Protein AF-A0A968HU67-F1 (afdb_monomer_lite)

Radius of gyration: 16.98 Å; chains: 1; bounding box: 36×42×44 Å

Secondary structure (DSSP, 8-state):
-EEEEEE-------------------------PPPTTPPPP---EEE-SSS-PPPSS-TTS---EEE-TT-EEEEEPTTT--EEEEEEEESS--EEE-TT--SS--HHHHGGG--HHHHH-EEE-SSS---EEEES--TTSEEEEEE---EESSS-EEEEEEEEETTEEEEEEEEEEETTTTTSS-----

Sequence (190 aa):
MIIARMGARGGSMRGGNRVCVGVSIAASVMLAAVAPGAMAMRILVDLGASAGTTASPSAFGQYWNNFAPGGNIDLVESASGQDTGFNLDALTSVAQGNGGGLSTPSSALLGDLAIGTATGDYLFNFGGTSTLRLFNLDAGKIYDFRIFATRATDEARETLYTIRGGNKSDSASLVTSGINSGVDGAERKQ

pLDDT: mean 71.24, std 22.31, range [23.05, 96.88]

Structure (mmCIF, N/CA/C/O backbone):
data_AF-A0A968HU67-F1
#
_entry.id   AF-A0A968HU67-F1
#
loop_
_atom_site.group_PDB
_atom_site.id
_atom_site.type_symbol
_atom_site.label_atom_id
_atom_site.label_alt_id
_atom_site.label_comp_id
_atom_site.label_asym_id
_atom_site.label_entity_id
_atom_site.label_seq_id
_atom_site.pdbx_PDB_ins_code
_atom_site.Cartn_x
_atom_site.Cartn_y
_atom_site.Cartn_z
_atom_site.occupancy
_atom_site.B_iso_or_equiv
_atom_site.auth_seq_id
_atom_site.auth_comp_id
_atom_site.auth_asym_id
_atom_site.auth_atom_id
_atom_site.pdbx_PDB_model_num
ATOM 1 N N . MET A 1 1 ? 10.722 -4.004 2.181 1.00 47.88 1 MET A N 1
ATOM 2 C CA . MET A 1 1 ? 9.514 -3.996 3.019 1.00 47.88 1 MET A CA 1
ATOM 3 C C . MET A 1 1 ? 9.804 -3.253 4.314 1.00 47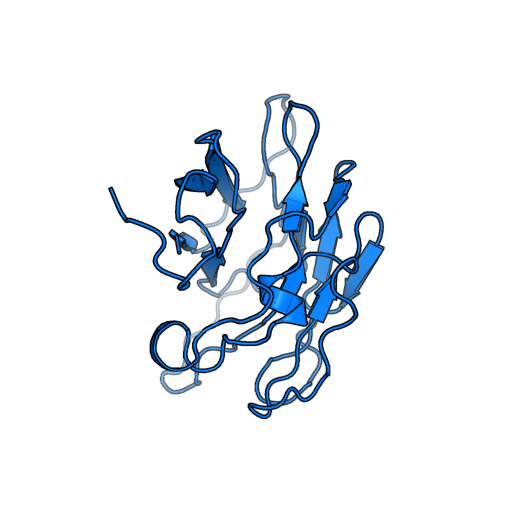.88 1 MET A C 1
ATOM 5 O O . MET A 1 1 ? 10.648 -3.708 5.087 1.00 47.88 1 MET A O 1
ATOM 9 N N . ILE A 1 2 ? 9.135 -2.121 4.544 1.00 43.38 2 ILE A N 1
ATOM 10 C CA . ILE A 1 2 ? 9.190 -1.378 5.818 1.00 43.38 2 ILE A CA 1
ATOM 11 C C . ILE A 1 2 ? 8.140 -1.943 6.773 1.00 43.38 2 ILE A C 1
ATOM 13 O O . ILE A 1 2 ? 7.036 -2.261 6.336 1.00 43.38 2 ILE A O 1
ATOM 17 N N . ILE A 1 3 ? 8.473 -2.030 8.066 1.00 41.16 3 ILE A N 1
ATOM 18 C CA . ILE A 1 3 ? 7.523 -2.339 9.141 1.00 41.16 3 ILE A CA 1
ATOM 19 C C . ILE A 1 3 ? 7.502 -1.166 10.123 1.00 41.16 3 ILE A C 1
ATOM 21 O O . ILE A 1 3 ? 8.550 -0.822 10.663 1.00 41.16 3 ILE A O 1
ATOM 25 N N . ALA A 1 4 ? 6.330 -0.587 10.373 1.00 42.84 4 ALA A N 1
ATOM 26 C CA . ALA A 1 4 ? 6.128 0.488 11.346 1.00 42.84 4 ALA A CA 1
ATOM 27 C C . ALA A 1 4 ? 5.018 0.110 12.335 1.00 42.84 4 ALA A C 1
ATOM 29 O O . ALA A 1 4 ? 4.009 -0.483 11.947 1.00 42.84 4 ALA A O 1
ATOM 30 N N . ARG A 1 5 ? 5.196 0.450 13.617 1.00 49.25 5 ARG A N 1
ATOM 31 C CA . ARG A 1 5 ? 4.255 0.105 14.698 1.00 49.25 5 ARG A CA 1
ATOM 32 C C . ARG A 1 5 ? 3.648 1.352 15.310 1.00 49.25 5 ARG A C 1
ATOM 34 O O . ARG A 1 5 ? 4.361 2.177 15.876 1.00 49.25 5 ARG A O 1
ATOM 41 N N . MET A 1 6 ? 2.322 1.449 15.306 1.00 52.56 6 MET A N 1
ATOM 42 C CA . MET A 1 6 ? 1.611 2.535 15.981 1.00 52.56 6 MET A CA 1
ATOM 43 C C . MET A 1 6 ? 0.631 2.011 17.024 1.00 52.56 6 MET A C 1
ATOM 45 O O . MET A 1 6 ? -0.212 1.170 16.739 1.00 52.56 6 MET A O 1
ATOM 49 N N . GLY A 1 7 ? 0.714 2.562 18.237 1.00 42.59 7 GLY A N 1
ATOM 50 C CA . GLY A 1 7 ? -0.296 2.385 19.283 1.00 42.59 7 GLY A CA 1
ATOM 51 C C . GLY A 1 7 ? -0.860 3.737 19.703 1.00 42.59 7 GLY A C 1
ATOM 52 O O . GLY A 1 7 ? -0.080 4.664 19.943 1.00 42.59 7 GLY A O 1
ATOM 53 N N . ALA A 1 8 ? -2.178 3.880 19.806 1.00 38.25 8 ALA A N 1
ATOM 54 C CA . ALA A 1 8 ? -2.788 5.146 20.199 1.00 38.25 8 ALA A CA 1
ATOM 55 C C . ALA A 1 8 ? -2.515 5.462 21.686 1.00 38.25 8 ALA A C 1
ATOM 57 O O . ALA A 1 8 ? -2.597 4.599 22.557 1.00 38.25 8 ALA A O 1
ATOM 58 N N . ARG A 1 9 ? -2.166 6.716 22.001 1.00 36.75 9 ARG A N 1
ATOM 59 C CA . ARG A 1 9 ? -2.319 7.282 23.353 1.00 36.75 9 ARG A CA 1
ATOM 60 C C . ARG A 1 9 ? -3.008 8.633 23.219 1.00 36.75 9 ARG A C 1
ATOM 62 O O . ARG A 1 9 ? -2.648 9.413 22.340 1.00 36.75 9 ARG A O 1
ATOM 69 N N . GLY A 1 10 ? -4.017 8.841 24.062 1.00 32.28 10 GLY A N 1
ATOM 70 C CA . GLY A 1 10 ? -4.994 9.919 23.960 1.00 32.28 10 GLY A CA 1
ATOM 71 C C . GLY A 1 10 ? -4.389 11.319 23.883 1.00 32.28 10 GLY A C 1
ATOM 72 O O . GLY A 1 10 ? -3.459 11.660 24.611 1.00 32.28 10 GLY A O 1
ATOM 73 N N . GLY A 1 11 ? -4.968 12.126 23.000 1.00 27.58 11 GLY A N 1
ATOM 74 C CA . GLY A 1 11 ? -4.707 13.552 22.873 1.00 27.58 11 GLY A CA 1
ATOM 75 C C . GLY A 1 11 ? -5.519 14.132 21.719 1.00 27.58 11 GLY A C 1
ATOM 76 O O . GLY A 1 11 ? -5.324 13.748 20.572 1.00 27.58 11 GLY A O 1
ATOM 77 N N . SER A 1 12 ? -6.451 15.026 22.045 1.00 40.28 12 SER A N 1
ATOM 78 C CA . SER A 1 12 ? -7.141 15.917 21.100 1.00 40.28 12 SER A CA 1
ATOM 79 C C . SER A 1 12 ? -6.147 16.941 20.544 1.00 40.28 12 SER A C 1
ATOM 81 O O . SER A 1 12 ? -5.239 17.291 21.294 1.00 40.28 12 SER A O 1
ATOM 83 N N . MET A 1 13 ? -6.322 17.444 19.307 1.00 32.09 13 MET A N 1
ATOM 84 C CA . MET A 1 13 ? -6.168 18.880 18.980 1.00 32.09 13 MET A CA 1
ATOM 85 C C . MET A 1 13 ? -6.437 19.257 17.509 1.00 32.09 13 MET A C 1
ATOM 87 O O . MET A 1 13 ? -6.180 18.510 16.568 1.00 32.09 13 MET A O 1
ATOM 91 N N . ARG A 1 14 ? -6.940 20.494 17.377 1.00 32.53 14 ARG A N 1
ATOM 92 C CA . ARG A 1 14 ? -7.097 21.340 16.185 1.00 32.53 14 ARG A CA 1
ATOM 93 C C . ARG A 1 14 ? -5.749 21.893 15.688 1.00 32.53 14 ARG A C 1
ATOM 95 O O . ARG A 1 14 ? -4.916 22.254 16.507 1.00 32.53 14 ARG A O 1
ATOM 102 N N . GLY A 1 15 ? -5.670 22.139 14.374 1.00 28.30 15 GLY A N 1
ATOM 103 C CA . GLY A 1 15 ? -5.042 23.322 13.757 1.00 28.30 15 GLY A CA 1
ATOM 104 C C . GLY A 1 15 ? -3.513 23.358 13.595 1.00 28.30 15 GLY A C 1
ATOM 105 O O . GLY A 1 15 ? -2.781 23.425 14.573 1.00 28.30 15 GLY A O 1
ATOM 106 N N . GLY A 1 16 ? -3.048 23.472 12.342 1.00 24.42 16 GLY A N 1
ATOM 107 C CA . GLY A 1 16 ? -1.707 23.976 12.010 1.00 24.42 16 GLY A CA 1
ATOM 108 C C . GLY A 1 16 ? -1.046 23.298 10.807 1.00 24.42 16 GLY A C 1
ATOM 109 O O . GLY A 1 16 ? -0.703 22.124 10.870 1.00 24.42 16 GLY A O 1
ATOM 110 N N . ASN A 1 17 ? -0.840 24.061 9.728 1.00 30.86 17 ASN A N 1
ATOM 111 C CA . ASN A 1 17 ? -0.101 23.694 8.511 1.00 30.86 17 ASN A CA 1
ATOM 112 C C . ASN A 1 17 ? 1.213 22.949 8.801 1.00 30.86 17 ASN A C 1
ATOM 114 O O . ASN A 1 17 ? 2.043 23.492 9.529 1.00 30.86 17 ASN A O 1
ATOM 118 N N . ARG A 1 18 ? 1.436 21.796 8.146 1.00 27.42 18 ARG A N 1
ATOM 119 C CA . ARG A 1 18 ? 2.743 21.267 7.687 1.00 27.42 18 ARG A CA 1
ATOM 120 C C . ARG A 1 18 ? 2.555 19.940 6.946 1.00 27.42 18 ARG A C 1
ATOM 122 O O . ARG A 1 18 ? 1.617 19.202 7.214 1.00 27.42 18 ARG A O 1
ATOM 129 N N . VAL A 1 19 ? 3.448 19.676 5.997 1.00 28.81 19 VAL A N 1
ATOM 130 C CA . VAL A 1 19 ? 3.426 18.551 5.051 1.00 28.81 19 VAL A CA 1
ATOM 131 C C . VAL A 1 19 ? 3.431 17.205 5.788 1.00 28.81 19 VAL A C 1
ATOM 133 O O . VAL A 1 19 ? 4.321 16.924 6.591 1.00 28.81 19 VAL A O 1
ATOM 136 N N . CYS A 1 20 ? 2.400 16.397 5.536 1.00 27.80 20 CYS A N 1
ATOM 137 C CA . CYS A 1 20 ? 2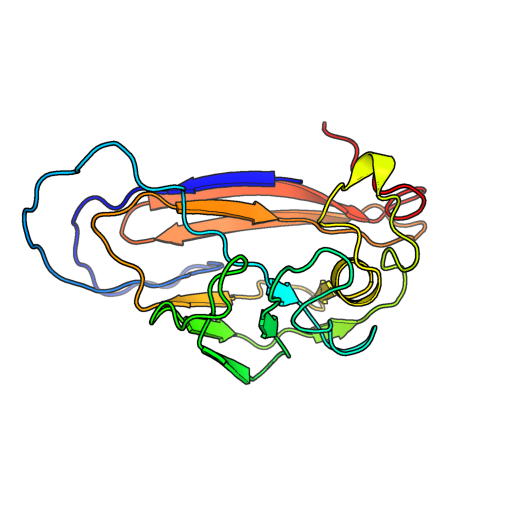.116 15.145 6.228 1.00 27.80 20 CYS A CA 1
ATOM 138 C C . CYS A 1 20 ? 1.502 14.147 5.240 1.00 27.80 20 CYS A C 1
ATOM 140 O O . CYS A 1 20 ? 0.463 14.465 4.670 1.00 27.80 20 CYS A O 1
ATOM 142 N N . VAL A 1 21 ? 2.032 12.920 5.146 1.00 30.92 21 VAL A N 1
ATOM 143 C CA . VAL A 1 21 ? 1.176 11.749 4.883 1.00 30.92 21 VAL A CA 1
ATOM 144 C C . VAL A 1 21 ? 0.394 11.524 6.178 1.00 30.92 21 VAL A C 1
ATOM 146 O O . VAL A 1 21 ? 0.867 10.909 7.131 1.00 30.92 21 VAL A O 1
ATOM 149 N N . GLY A 1 22 ? -0.722 12.239 6.297 1.00 25.11 22 GLY A N 1
ATOM 150 C CA . GLY A 1 22 ? -1.563 12.290 7.484 1.00 25.11 22 GLY A CA 1
ATOM 151 C C . GLY A 1 22 ? -2.728 11.319 7.380 1.00 25.11 22 GLY A C 1
ATOM 152 O O . GLY A 1 22 ? -3.761 11.656 6.814 1.00 25.11 22 GLY A O 1
ATOM 153 N N . VAL A 1 23 ? -2.599 10.150 8.002 1.00 29.88 23 VAL A N 1
ATOM 154 C CA . VAL A 1 23 ? -3.772 9.389 8.426 1.00 29.88 23 VAL A CA 1
ATOM 155 C C . VAL A 1 23 ? -4.321 10.078 9.686 1.00 29.88 23 VAL A C 1
ATOM 157 O O . VAL A 1 23 ? -3.751 9.978 10.770 1.00 29.88 23 VAL A O 1
ATOM 160 N N . SER A 1 24 ? -5.389 10.868 9.556 1.00 24.42 24 SER A N 1
ATOM 161 C CA . SER A 1 24 ? -6.054 11.502 10.704 1.00 24.42 24 SER A CA 1
ATOM 162 C C . SER A 1 24 ? -7.144 10.588 11.259 1.00 24.42 24 SER A C 1
ATOM 164 O O . SER A 1 24 ? -8.126 10.316 10.574 1.00 24.42 24 SER A O 1
ATOM 166 N N . ILE A 1 25 ? -6.984 10.160 12.513 1.00 26.95 25 ILE A N 1
ATOM 167 C CA . ILE A 1 25 ? -7.981 9.399 13.275 1.00 26.95 25 ILE A CA 1
ATOM 168 C C . ILE A 1 25 ? -8.467 10.299 14.415 1.00 26.95 25 ILE A C 1
ATOM 170 O O . ILE A 1 25 ? -7.649 10.827 15.171 1.00 26.95 25 ILE A O 1
ATOM 174 N N . ALA A 1 26 ? -9.779 10.485 14.541 1.00 23.05 26 ALA A N 1
ATOM 175 C CA . ALA A 1 26 ? -10.407 11.171 15.665 1.00 23.05 26 ALA A CA 1
ATOM 176 C C . ALA A 1 26 ? -11.346 10.189 16.371 1.00 23.05 26 ALA A C 1
ATOM 178 O O . ALA A 1 26 ? -12.288 9.737 15.732 1.00 23.05 26 ALA A O 1
ATOM 179 N N . ALA A 1 27 ? -11.115 9.872 17.652 1.00 26.50 27 ALA A N 1
ATOM 180 C CA . ALA A 1 27 ? -12.145 9.305 18.534 1.00 26.50 27 ALA A CA 1
ATOM 181 C C . ALA A 1 27 ? -11.731 9.256 20.018 1.00 26.50 27 ALA A C 1
ATOM 183 O O . ALA A 1 27 ? -10.550 9.181 20.361 1.00 26.50 27 ALA A O 1
ATOM 184 N N . SER A 1 28 ? -12.765 9.304 20.863 1.00 26.19 28 SER A N 1
ATOM 185 C CA . SER A 1 28 ? -12.806 9.376 22.330 1.00 26.19 28 SER A CA 1
ATOM 186 C C . SER A 1 28 ? -12.547 8.042 23.059 1.00 26.19 28 SER A C 1
ATOM 188 O O . SER A 1 28 ? -12.565 6.971 22.466 1.00 26.19 28 SER A O 1
ATOM 190 N N . VAL A 1 29 ? -12.317 8.139 24.377 1.00 24.72 29 VAL A N 1
ATOM 191 C CA . VAL A 1 29 ? -11.914 7.073 25.319 1.00 24.72 29 VAL A CA 1
ATOM 192 C C . VAL A 1 29 ? -13.029 6.063 25.634 1.00 24.72 29 VAL A C 1
ATOM 194 O O . VAL A 1 29 ? -14.127 6.466 26.005 1.00 24.72 29 VAL A O 1
ATOM 197 N N . MET A 1 30 ? -12.684 4.770 25.641 1.00 24.34 30 MET A N 1
ATOM 198 C CA . MET A 1 30 ? -13.330 3.700 26.423 1.00 24.34 30 MET A CA 1
ATOM 199 C C . MET A 1 30 ? -12.247 2.726 26.928 1.00 24.34 30 MET A C 1
ATOM 201 O O . MET A 1 30 ? -11.308 2.397 26.206 1.00 24.34 30 MET A O 1
ATOM 205 N N . LEU A 1 31 ? -12.361 2.304 28.190 1.00 32.66 31 LEU A N 1
ATOM 206 C CA . LEU A 1 31 ? -11.473 1.359 28.875 1.00 32.66 31 LEU A CA 1
ATOM 207 C C . LEU A 1 31 ? -12.007 -0.069 28.674 1.00 32.66 31 LEU A C 1
ATOM 209 O O . LEU A 1 31 ? -13.125 -0.349 29.098 1.00 32.66 31 LEU A O 1
ATOM 213 N N . ALA A 1 32 ? -11.222 -0.979 28.090 1.00 33.09 32 ALA A N 1
ATOM 214 C CA . ALA A 1 32 ? -11.539 -2.410 28.097 1.00 33.09 32 ALA A CA 1
ATOM 215 C C . ALA A 1 32 ? -10.274 -3.283 28.076 1.00 33.09 32 ALA A C 1
ATOM 217 O O . ALA A 1 32 ? -9.291 -2.982 27.399 1.00 33.09 32 ALA A O 1
ATOM 218 N N . ALA A 1 33 ? -10.320 -4.361 28.861 1.00 33.97 33 ALA A N 1
ATOM 219 C CA . ALA A 1 33 ? -9.267 -5.352 29.034 1.00 33.97 33 ALA A CA 1
ATOM 220 C C . ALA A 1 33 ? -8.963 -6.121 27.732 1.00 33.97 33 ALA A C 1
ATOM 222 O O . ALA A 1 33 ? -9.870 -6.501 26.995 1.00 33.97 33 ALA A O 1
ATOM 223 N N . VAL A 1 34 ? -7.680 -6.384 27.465 1.00 37.62 34 VAL A N 1
ATOM 224 C CA . VAL A 1 34 ? -7.228 -7.219 26.341 1.00 37.62 34 VAL A CA 1
ATOM 225 C C . VAL A 1 34 ? -7.308 -8.693 26.740 1.00 37.62 34 VAL A C 1
ATOM 227 O O . VAL A 1 34 ? -6.611 -9.125 27.656 1.00 37.62 34 VAL A O 1
ATOM 230 N N . ALA A 1 35 ? -8.125 -9.471 26.030 1.00 36.72 35 ALA A N 1
ATOM 231 C CA . ALA A 1 35 ? -8.047 -10.929 26.052 1.00 36.72 35 ALA A CA 1
ATOM 232 C C . ALA A 1 35 ? -6.842 -11.403 25.202 1.00 36.72 35 ALA A C 1
ATOM 234 O O . ALA A 1 35 ? -6.701 -10.950 24.061 1.00 36.72 35 ALA A O 1
ATOM 235 N N . PRO A 1 36 ? -5.978 -12.306 25.702 1.00 36.91 36 PRO A N 1
ATOM 236 C CA . PRO A 1 36 ? -4.943 -12.945 24.897 1.00 36.91 36 PRO A CA 1
ATOM 237 C C . PRO A 1 36 ? -5.541 -14.090 24.066 1.00 36.91 36 PRO A C 1
ATOM 239 O O . PRO A 1 36 ? -6.247 -14.934 24.611 1.00 36.91 36 PRO A O 1
ATOM 242 N N . GLY A 1 37 ? -5.237 -14.142 22.762 1.00 41.56 37 GLY A N 1
ATOM 243 C CA . GLY A 1 37 ? -5.545 -15.306 21.911 1.00 41.56 37 GLY A CA 1
ATOM 244 C C . GLY A 1 37 ? -6.198 -15.030 20.553 1.00 41.56 37 GLY A C 1
ATOM 245 O O . GLY A 1 37 ? -6.366 -15.966 19.780 1.00 41.56 37 GLY A O 1
ATOM 246 N N . ALA A 1 38 ? -6.544 -13.784 20.216 1.00 49.53 38 ALA A N 1
ATOM 247 C CA . ALA A 1 38 ? -7.005 -13.464 18.864 1.00 49.53 38 ALA A CA 1
ATOM 248 C C . ALA A 1 38 ? -5.815 -13.440 17.888 1.00 49.53 38 ALA A C 1
ATOM 250 O O . ALA A 1 38 ? -4.840 -12.721 18.120 1.00 49.53 38 ALA A O 1
ATOM 251 N N . MET A 1 39 ? -5.897 -14.209 16.798 1.00 53.53 39 MET A N 1
ATOM 252 C CA . MET A 1 39 ? -5.022 -14.021 15.636 1.00 53.53 39 MET A CA 1
ATOM 253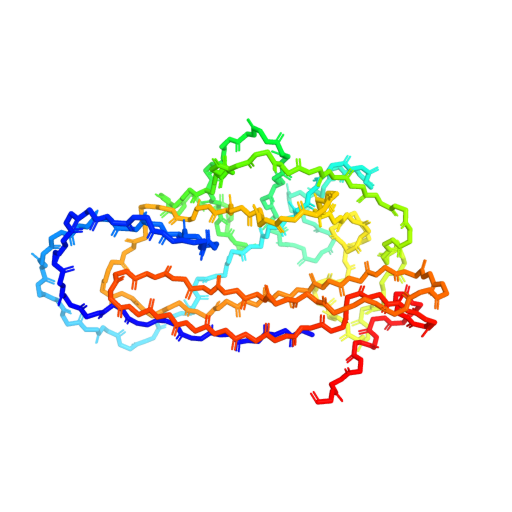 C C . MET A 1 39 ? -5.107 -12.554 15.199 1.00 53.53 39 MET A C 1
ATOM 255 O O . MET A 1 39 ? -6.193 -11.976 15.171 1.00 53.53 39 MET A O 1
ATOM 259 N N . ALA A 1 40 ? -3.966 -11.930 14.905 1.00 71.31 40 ALA A N 1
ATOM 260 C CA . ALA A 1 40 ? -3.963 -10.547 14.450 1.00 71.31 40 ALA A CA 1
ATOM 261 C C . ALA A 1 40 ? -4.703 -10.451 13.107 1.00 71.31 40 ALA A C 1
ATOM 263 O O . ALA A 1 40 ? -4.304 -11.099 12.139 1.00 71.31 40 ALA A O 1
ATOM 264 N N . MET A 1 41 ? -5.764 -9.642 13.060 1.00 82.94 41 MET A N 1
ATOM 265 C CA . MET A 1 41 ? -6.494 -9.339 11.831 1.00 82.94 41 MET A CA 1
ATOM 266 C C . MET A 1 41 ? -5.523 -8.771 10.790 1.00 82.94 41 MET A C 1
ATOM 268 O O . MET A 1 41 ? -4.828 -7.784 11.049 1.00 82.94 41 MET A O 1
ATOM 272 N N . ARG A 1 42 ? -5.463 -9.403 9.614 1.00 88.81 42 ARG A N 1
ATOM 273 C CA . ARG A 1 42 ? -4.629 -8.964 8.488 1.00 88.81 42 ARG A CA 1
ATOM 274 C C . ARG A 1 42 ? -5.517 -8.330 7.434 1.00 88.81 42 ARG A C 1
ATOM 276 O O . ARG A 1 42 ? -6.510 -8.921 7.028 1.00 88.81 42 ARG A O 1
ATOM 283 N N . ILE A 1 43 ? -5.114 -7.165 6.949 1.00 93.25 43 ILE A N 1
ATOM 284 C CA . ILE A 1 43 ? -5.745 -6.489 5.817 1.00 93.25 43 ILE A CA 1
ATOM 285 C C . ILE A 1 43 ? -4.690 -6.373 4.724 1.00 93.25 43 ILE A C 1
ATOM 287 O O . ILE A 1 43 ? -3.553 -5.980 4.994 1.00 93.25 43 ILE A O 1
ATOM 291 N N . LEU A 1 44 ? -5.059 -6.754 3.505 1.00 95.00 44 LEU A N 1
ATOM 292 C CA . LEU A 1 44 ? -4.217 -6.638 2.319 1.00 95.00 44 LEU A CA 1
ATOM 293 C C . LEU A 1 44 ? -4.836 -5.634 1.370 1.00 95.00 44 LEU A C 1
ATOM 295 O O . LEU A 1 44 ? -6.038 -5.694 1.117 1.00 95.00 44 LEU A O 1
ATOM 299 N N . VAL A 1 45 ? -4.015 -4.724 0.860 1.00 94.69 45 VAL A N 1
ATOM 300 C CA . VAL A 1 45 ? -4.454 -3.680 -0.058 1.00 94.69 45 VAL A CA 1
ATOM 301 C C . VAL A 1 45 ? -3.569 -3.724 -1.291 1.00 94.69 45 VAL A C 1
ATOM 303 O O . VAL A 1 45 ? -2.347 -3.637 -1.177 1.00 94.69 45 VAL A O 1
ATOM 306 N N . ASP A 1 46 ? -4.206 -3.869 -2.444 1.00 93.06 46 ASP A N 1
ATOM 307 C CA . ASP A 1 46 ? -3.608 -3.631 -3.750 1.00 93.06 46 ASP A CA 1
ATOM 308 C C . ASP A 1 46 ? -3.723 -2.131 -4.059 1.00 93.06 46 ASP A C 1
ATOM 310 O O . ASP A 1 46 ? -4.815 -1.565 -3.987 1.00 93.06 46 ASP A O 1
ATOM 314 N N . LEU A 1 47 ? -2.591 -1.472 -4.305 1.00 88.56 47 LEU A N 1
ATOM 315 C CA . LEU A 1 47 ? -2.484 -0.018 -4.423 1.00 88.56 47 LEU A CA 1
ATOM 316 C C . LEU A 1 47 ? -2.308 0.396 -5.888 1.00 88.56 47 LEU A C 1
ATOM 318 O O . LEU A 1 47 ? -1.245 0.860 -6.306 1.00 88.56 47 LEU A O 1
ATOM 322 N N . GLY A 1 48 ? -3.391 0.275 -6.644 1.00 83.88 48 GLY A N 1
ATOM 323 C CA . GLY A 1 48 ? -3.472 0.610 -8.055 1.00 83.88 48 GLY A CA 1
ATOM 324 C C . GLY A 1 48 ? -4.532 -0.233 -8.758 1.00 83.88 48 GLY A C 1
ATOM 325 O O . GLY A 1 48 ? -5.268 -0.997 -8.143 1.00 83.88 48 GLY A O 1
ATOM 326 N N . ALA A 1 49 ? -4.648 -0.030 -10.065 1.00 86.25 49 ALA A N 1
ATOM 327 C CA . ALA A 1 49 ? -5.501 -0.852 -10.923 1.00 86.25 49 ALA A CA 1
ATOM 328 C C . ALA A 1 49 ? -4.899 -1.042 -12.326 1.00 86.25 49 ALA A C 1
ATOM 330 O O . ALA A 1 49 ? -5.594 -1.437 -13.261 1.00 86.25 49 ALA A O 1
ATOM 331 N N . SER A 1 50 ? -3.628 -0.683 -12.512 1.00 86.12 50 SER A N 1
ATOM 332 C CA . SER A 1 50 ? -2.977 -0.645 -13.825 1.00 86.12 50 SER A CA 1
ATOM 333 C C . SER A 1 50 ? -2.470 -2.028 -14.233 1.00 86.12 50 SER A C 1
ATOM 335 O O . SER A 1 50 ? -2.470 -2.348 -15.419 1.00 86.12 50 SER A O 1
ATOM 337 N N . ALA A 1 51 ? -2.049 -2.857 -13.274 1.00 85.19 51 ALA A N 1
ATOM 338 C CA . ALA A 1 51 ? -1.729 -4.270 -13.480 1.00 85.19 51 ALA A CA 1
ATOM 339 C C . ALA A 1 51 ? -2.986 -5.163 -13.488 1.00 85.19 51 ALA A C 1
ATOM 341 O O . ALA A 1 51 ? -2.906 -6.331 -13.871 1.00 85.19 51 ALA A O 1
ATOM 342 N N . GLY A 1 52 ? -4.146 -4.591 -13.152 1.00 90.00 52 GLY A N 1
ATOM 343 C CA . GLY A 1 52 ? -5.450 -5.245 -13.120 1.00 90.00 52 GLY A CA 1
ATOM 344 C C . GLY A 1 52 ? -5.919 -5.503 -11.692 1.00 90.00 52 GLY A C 1
ATOM 345 O O . GLY A 1 52 ? -5.142 -5.462 -10.751 1.00 90.00 52 GLY A O 1
ATOM 346 N N . THR A 1 53 ? -7.212 -5.770 -11.518 1.00 93.62 53 THR A N 1
ATOM 347 C CA . THR A 1 53 ? -7.789 -6.032 -10.193 1.00 93.62 53 THR A CA 1
ATOM 348 C C . THR A 1 53 ? -7.261 -7.343 -9.613 1.00 93.62 53 THR A C 1
ATOM 350 O O . THR A 1 53 ? -7.399 -8.401 -10.233 1.00 93.62 53 THR A O 1
ATOM 353 N N . THR A 1 54 ? -6.729 -7.301 -8.393 1.00 94.56 54 THR A N 1
ATOM 354 C CA . THR A 1 54 ? -6.377 -8.508 -7.649 1.00 94.56 54 THR A CA 1
ATOM 355 C C . THR A 1 54 ? -7.623 -9.291 -7.243 1.00 94.56 54 THR A C 1
ATOM 357 O O . THR A 1 54 ? -8.550 -8.765 -6.623 1.00 94.56 54 THR A O 1
ATOM 360 N N . ALA A 1 55 ? -7.640 -10.579 -7.592 1.00 96.62 55 ALA A N 1
ATOM 361 C CA . ALA A 1 55 ? -8.740 -11.481 -7.277 1.00 96.62 55 ALA A CA 1
ATOM 362 C C . ALA A 1 55 ? -8.912 -11.690 -5.762 1.00 96.62 55 ALA A C 1
ATOM 364 O O . ALA A 1 55 ? -7.934 -11.837 -5.025 1.00 96.62 55 ALA A O 1
ATOM 365 N N . SER A 1 56 ? -10.174 -11.777 -5.334 1.00 95.00 56 SER A N 1
ATOM 366 C CA . SER A 1 56 ? -10.584 -12.018 -3.949 1.00 95.00 56 SER A CA 1
ATOM 367 C C . SER A 1 56 ? -11.654 -13.120 -3.911 1.00 95.00 56 SER A C 1
ATOM 369 O O . SER A 1 56 ? -12.777 -12.865 -4.350 1.00 95.00 56 SER A O 1
ATOM 371 N N . PRO A 1 57 ? -11.340 -14.334 -3.415 1.00 96.88 57 PRO A N 1
ATOM 372 C CA . PRO A 1 57 ? -10.032 -14.761 -2.913 1.00 96.88 57 PRO A CA 1
ATOM 373 C C . PRO A 1 57 ? -8.974 -14.898 -4.025 1.00 96.88 57 PRO A C 1
ATOM 375 O O . PRO A 1 57 ? -9.282 -15.228 -5.170 1.00 96.88 57 PRO A O 1
ATOM 378 N N . SER A 1 58 ? -7.712 -14.659 -3.670 1.00 94.75 58 SER A N 1
ATOM 379 C CA . SER A 1 58 ? -6.554 -14.816 -4.555 1.00 94.75 58 SER A CA 1
ATOM 380 C C . SER A 1 58 ? -6.143 -16.285 -4.710 1.00 94.75 58 SER A C 1
ATOM 382 O O . SER A 1 58 ? -6.684 -17.174 -4.052 1.00 94.75 58 SER A O 1
ATOM 384 N N . ALA A 1 59 ? -5.107 -16.554 -5.515 1.00 93.62 59 ALA A N 1
ATOM 385 C CA . ALA A 1 59 ? -4.522 -17.894 -5.659 1.00 93.62 59 ALA A CA 1
ATOM 386 C C . ALA A 1 59 ? -4.009 -18.507 -4.335 1.00 93.62 59 ALA A C 1
ATOM 388 O O . ALA A 1 59 ? -3.847 -19.721 -4.246 1.00 93.62 59 ALA A O 1
ATOM 389 N N . PHE A 1 60 ? -3.788 -17.686 -3.302 1.00 90.88 60 PHE A N 1
ATOM 390 C CA . PHE A 1 60 ? -3.405 -18.122 -1.953 1.00 90.88 60 PHE A CA 1
ATOM 391 C C . PHE A 1 60 ? -4.581 -18.120 -0.959 1.00 90.88 60 PHE A C 1
ATOM 393 O O . PHE A 1 60 ? -4.361 -18.216 0.245 1.00 90.88 60 PHE A O 1
ATOM 400 N N . GLY A 1 61 ? -5.823 -17.968 -1.429 1.00 94.56 61 GLY A N 1
ATOM 401 C CA . GLY A 1 61 ? -7.025 -17.972 -0.587 1.00 94.56 61 GLY A CA 1
ATOM 402 C C . GLY A 1 61 ? -7.251 -16.692 0.225 1.00 94.56 61 GLY A C 1
ATOM 403 O O . GLY A 1 61 ? -8.101 -16.683 1.108 1.00 94.56 61 GLY A O 1
ATOM 404 N N . GLN A 1 62 ? -6.505 -15.620 -0.054 1.00 94.25 62 GLN A N 1
ATOM 405 C CA . GLN A 1 62 ? -6.598 -14.354 0.679 1.00 94.25 62 GLN A CA 1
ATOM 406 C C . GLN A 1 62 ? -7.518 -13.362 -0.033 1.00 94.25 62 GLN A C 1
ATOM 408 O O . GLN A 1 62 ? -7.477 -13.246 -1.256 1.00 94.25 62 GLN A O 1
ATOM 413 N N . TYR A 1 63 ? -8.278 -12.586 0.730 1.00 96.12 63 TYR A N 1
ATOM 414 C CA . TYR A 1 63 ? -9.066 -11.466 0.224 1.00 96.12 63 TYR A CA 1
ATOM 415 C C . TYR A 1 63 ? -8.210 -10.192 0.178 1.00 96.12 63 TYR A C 1
ATOM 417 O O . TYR A 1 63 ? -7.619 -9.787 1.181 1.00 96.12 63 TYR A O 1
ATOM 425 N N . TRP A 1 64 ? -8.128 -9.578 -1.001 1.00 96.44 64 TRP A N 1
ATOM 426 C CA . TRP A 1 64 ? -7.434 -8.318 -1.260 1.00 96.44 64 TRP A CA 1
ATOM 427 C C . TRP A 1 64 ? -8.431 -7.172 -1.439 1.00 96.44 64 TRP A C 1
ATOM 429 O O . TRP A 1 64 ? -9.479 -7.321 -2.074 1.00 96.44 64 TRP A O 1
ATOM 439 N N . ASN A 1 65 ? -8.076 -6.012 -0.897 1.00 96.00 65 ASN A N 1
ATOM 440 C CA . ASN A 1 65 ? -8.813 -4.767 -1.061 1.00 96.00 65 ASN A CA 1
ATOM 441 C C . ASN A 1 65 ? -8.187 -3.983 -2.217 1.00 96.00 65 ASN A C 1
ATOM 443 O O . ASN A 1 65 ? -7.043 -3.549 -2.111 1.00 96.00 65 ASN A O 1
ATOM 447 N N . ASN A 1 66 ? -8.911 -3.822 -3.322 1.00 93.56 66 ASN A N 1
ATOM 448 C CA . ASN A 1 66 ? -8.394 -3.163 -4.521 1.00 93.56 66 ASN A CA 1
ATOM 449 C C . ASN A 1 66 ? -8.629 -1.652 -4.442 1.00 93.56 66 ASN A C 1
ATOM 451 O O . ASN A 1 66 ? -9.759 -1.187 -4.598 1.00 93.56 66 ASN A O 1
ATOM 455 N N . PHE A 1 67 ? -7.572 -0.889 -4.179 1.00 91.44 67 PHE A N 1
ATOM 456 C CA . PHE A 1 67 ? -7.632 0.561 -4.057 1.00 91.44 67 PHE A CA 1
ATOM 457 C C . PHE A 1 67 ? -7.252 1.244 -5.372 1.00 91.44 67 PHE A C 1
ATOM 459 O O . PHE A 1 67 ? -6.116 1.146 -5.829 1.00 91.44 67 PHE A O 1
ATOM 466 N N . ALA A 1 68 ? -8.177 2.030 -5.925 1.00 83.88 68 ALA A N 1
ATOM 467 C CA . ALA A 1 68 ? -7.898 2.929 -7.038 1.00 83.88 68 ALA A CA 1
ATOM 468 C C . ALA A 1 68 ? -7.798 4.392 -6.547 1.00 83.88 68 ALA A C 1
ATOM 470 O O . ALA A 1 68 ? -8.669 4.844 -5.795 1.00 83.88 68 ALA A O 1
ATOM 471 N N . PRO A 1 69 ? -6.774 5.160 -6.969 1.00 73.19 69 PRO A N 1
ATOM 472 C CA . PRO A 1 69 ? -6.682 6.596 -6.745 1.00 73.19 69 PRO A CA 1
ATOM 473 C C . PRO A 1 69 ? -7.988 7.359 -6.976 1.00 73.19 69 PRO A C 1
ATOM 475 O O . PRO A 1 69 ? -8.630 7.225 -8.015 1.00 73.19 69 PRO A O 1
ATOM 478 N N . GLY A 1 70 ? -8.343 8.215 -6.015 1.00 71.81 70 GLY A N 1
ATOM 479 C CA . GLY A 1 70 ? -9.569 9.016 -6.055 1.00 71.81 70 GLY A CA 1
ATOM 480 C C . GLY A 1 70 ? -10.819 8.296 -5.537 1.00 71.81 70 GLY A C 1
ATOM 481 O O . GLY A 1 70 ? -11.888 8.902 -5.527 1.00 71.81 70 GLY A O 1
ATOM 482 N N . GLY A 1 71 ? -10.695 7.039 -5.098 1.00 74.00 71 GLY A N 1
ATOM 483 C CA . GLY A 1 71 ? -11.756 6.288 -4.432 1.00 74.00 71 GLY A CA 1
ATOM 484 C C . GLY A 1 71 ? -11.591 6.203 -2.912 1.00 74.00 71 GLY A C 1
ATOM 485 O O . GLY A 1 71 ? -10.497 6.355 -2.370 1.00 74.00 71 GLY A O 1
ATOM 486 N N . ASN A 1 72 ? -12.697 5.893 -2.240 1.00 86.62 72 ASN A N 1
ATOM 487 C CA . ASN A 1 72 ? -12.728 5.367 -0.880 1.00 86.62 72 ASN A CA 1
ATOM 488 C C . ASN A 1 72 ? -13.158 3.897 -0.946 1.00 86.62 72 ASN A C 1
ATOM 490 O O . ASN A 1 72 ? -14.014 3.550 -1.760 1.00 86.62 72 ASN A O 1
ATOM 494 N N . ILE A 1 73 ? -12.567 3.052 -0.102 1.00 92.88 73 ILE A N 1
ATOM 495 C CA . ILE A 1 73 ? -12.947 1.643 0.012 1.00 92.88 73 ILE A CA 1
ATOM 496 C C . ILE A 1 73 ? -13.198 1.260 1.471 1.00 92.88 73 ILE A C 1
ATOM 498 O O . ILE A 1 73 ? -12.490 1.717 2.378 1.00 92.88 73 ILE A O 1
ATOM 502 N N . ASP A 1 74 ? -14.200 0.410 1.673 1.00 95.19 74 ASP A N 1
ATOM 503 C CA . ASP A 1 74 ? -14.382 -0.379 2.891 1.00 95.19 74 ASP A CA 1
ATOM 504 C C . ASP A 1 74 ? -13.388 -1.546 2.869 1.00 95.19 74 ASP A C 1
ATOM 506 O O . ASP A 1 74 ? -13.171 -2.171 1.826 1.00 95.19 74 ASP A O 1
ATOM 510 N N . LEU A 1 75 ? -12.739 -1.807 4.001 1.00 93.81 75 LEU A N 1
ATOM 511 C CA . LEU A 1 75 ? -11.693 -2.816 4.102 1.00 93.81 75 LEU A CA 1
ATOM 512 C C . LEU A 1 75 ? -12.250 -4.119 4.666 1.00 93.81 75 LEU A C 1
ATOM 514 O O . LEU A 1 75 ? -12.839 -4.141 5.747 1.00 93.81 75 LEU A O 1
ATOM 518 N N . VAL A 1 76 ? -11.964 -5.222 3.980 1.00 95.62 76 VAL A N 1
ATOM 519 C CA . VAL A 1 76 ? -12.249 -6.577 4.454 1.00 95.62 76 VAL A CA 1
ATOM 520 C C . VAL A 1 76 ? -11.001 -7.269 4.996 1.00 95.62 76 VAL A C 1
ATOM 522 O O . VAL A 1 76 ? -9.867 -7.002 4.574 1.00 95.62 76 VAL A O 1
ATOM 525 N N . GLU A 1 77 ? -11.215 -8.189 5.932 1.00 95.56 77 GLU A N 1
ATOM 526 C CA . GLU A 1 77 ? -10.173 -9.040 6.490 1.00 95.56 77 GLU A CA 1
ATOM 527 C C . GLU A 1 77 ? -9.682 -10.055 5.448 1.00 95.56 77 GLU A C 1
ATOM 529 O O . GLU A 1 77 ? -10.454 -10.766 4.806 1.00 95.56 77 GLU A O 1
ATOM 534 N N . SER A 1 78 ? -8.362 -10.192 5.348 1.00 91.69 78 SER A N 1
ATOM 535 C CA . SER A 1 78 ? -7.694 -11.046 4.369 1.00 91.69 78 SER A CA 1
ATOM 536 C C . SER A 1 78 ? -8.024 -12.533 4.504 1.00 91.69 78 SER A C 1
ATOM 538 O O . SER A 1 78 ? -8.001 -13.233 3.495 1.00 91.69 78 SER A O 1
ATOM 540 N N . ALA A 1 79 ? -8.308 -13.031 5.708 1.00 91.00 79 ALA A N 1
ATOM 541 C CA . ALA A 1 79 ? -8.567 -14.452 5.941 1.00 91.00 79 ALA A CA 1
ATOM 542 C C . ALA A 1 79 ? -10.026 -14.853 5.673 1.00 91.00 79 ALA A C 1
ATOM 544 O O . ALA A 1 79 ? -10.291 -15.982 5.269 1.00 91.00 79 ALA A O 1
ATOM 545 N N . SER A 1 80 ? -10.969 -13.944 5.921 1.00 93.69 80 SER A N 1
ATOM 546 C CA . SER A 1 80 ? -12.397 -14.264 5.996 1.00 93.69 80 SER A CA 1
ATOM 547 C C . SER A 1 80 ? -13.256 -13.506 4.982 1.00 93.69 80 SER A C 1
ATOM 549 O O . SER A 1 80 ? -14.405 -13.886 4.757 1.00 93.69 80 SER A O 1
ATOM 551 N N . GLY A 1 81 ? -12.728 -12.427 4.395 1.00 93.56 81 GLY A N 1
ATOM 552 C CA . GLY A 1 81 ? -13.483 -11.509 3.545 1.00 93.56 81 GLY A CA 1
ATOM 553 C C . GLY A 1 81 ? -14.557 -10.725 4.302 1.00 93.56 81 GLY A C 1
ATOM 554 O O . GLY A 1 81 ? -15.372 -10.060 3.670 1.00 93.56 81 GLY A O 1
ATOM 555 N N . GLN A 1 82 ? -14.588 -10.812 5.636 1.00 95.69 82 GLN A N 1
ATOM 556 C CA . GLN A 1 82 ? -15.550 -10.079 6.451 1.00 95.69 82 GLN A CA 1
ATOM 557 C C . GLN A 1 82 ? -15.174 -8.604 6.522 1.00 95.69 82 GLN A C 1
ATOM 559 O O . GLN A 1 82 ? -13.992 -8.260 6.590 1.00 95.69 82 GLN A O 1
ATOM 564 N N . ASP A 1 83 ? -16.194 -7.749 6.534 1.00 95.12 83 ASP A N 1
ATOM 565 C CA . ASP A 1 83 ? -16.022 -6.320 6.753 1.00 95.12 83 ASP A CA 1
ATOM 566 C C . ASP A 1 83 ? -15.357 -6.060 8.112 1.00 95.12 83 ASP A C 1
ATOM 568 O O . ASP A 1 83 ? -15.722 -6.643 9.136 1.00 95.12 83 ASP A O 1
ATOM 572 N N . THR A 1 84 ? -14.355 -5.187 8.103 1.00 87.88 84 THR A N 1
ATOM 573 C CA . THR A 1 84 ? -13.629 -4.775 9.309 1.00 87.88 84 THR A CA 1
ATOM 574 C C . THR A 1 84 ? -14.216 -3.510 9.931 1.00 87.88 84 THR A C 1
ATOM 576 O O . THR A 1 84 ? -13.864 -3.168 11.061 1.00 87.88 84 THR A O 1
ATOM 579 N N . GLY A 1 85 ? -15.075 -2.793 9.196 1.00 88.88 85 GLY A N 1
ATOM 580 C CA . GLY A 1 85 ? -15.522 -1.443 9.530 1.00 88.88 85 GLY A CA 1
ATOM 581 C C . GLY A 1 85 ? -14.432 -0.379 9.362 1.00 88.88 85 GLY A C 1
ATOM 582 O O . GLY A 1 85 ? -14.654 0.779 9.716 1.00 88.88 85 GLY A O 1
ATOM 583 N N . PHE A 1 86 ? -13.246 -0.750 8.865 1.00 88.75 86 PHE A N 1
ATOM 584 C CA . PHE A 1 86 ? -12.169 0.183 8.553 1.00 88.75 86 PHE A CA 1
ATOM 585 C C . PHE A 1 86 ? -12.266 0.645 7.110 1.00 88.75 86 PHE A C 1
ATOM 587 O O . PHE A 1 86 ? -12.765 -0.056 6.235 1.00 88.75 86 PHE A O 1
ATOM 594 N N . ASN A 1 87 ? -11.692 1.810 6.845 1.00 91.25 87 ASN A N 1
ATOM 595 C CA . ASN A 1 87 ? -11.748 2.418 5.530 1.00 91.25 87 ASN A CA 1
ATOM 596 C C . ASN A 1 87 ? -10.393 2.941 5.089 1.00 91.25 87 ASN A C 1
ATOM 598 O O . ASN A 1 87 ? -9.592 3.374 5.919 1.00 91.25 87 ASN A O 1
ATOM 602 N N . LEU A 1 88 ? -10.185 2.983 3.775 1.00 88.25 88 LEU A N 1
ATOM 603 C CA . LEU A 1 88 ? -9.051 3.636 3.130 1.00 88.25 88 LEU A CA 1
ATOM 604 C C . LEU A 1 88 ? -9.544 4.692 2.136 1.00 88.25 88 LEU A C 1
ATOM 606 O O . LEU A 1 88 ? -10.529 4.487 1.431 1.00 88.25 88 LEU A O 1
ATOM 610 N N . ASP A 1 89 ? -8.861 5.829 2.088 1.00 87.75 89 ASP A N 1
ATOM 611 C CA . ASP A 1 89 ? -9.173 6.959 1.210 1.00 87.75 89 ASP A CA 1
ATOM 612 C C . ASP A 1 89 ? -7.886 7.712 0.827 1.00 87.75 89 ASP A C 1
ATOM 614 O O . ASP A 1 89 ? -6.910 7.699 1.583 1.00 87.75 89 ASP A O 1
ATOM 618 N N . ALA A 1 90 ? -7.871 8.385 -0.323 1.00 86.00 90 ALA A N 1
ATOM 619 C CA . ALA A 1 90 ? -6.804 9.305 -0.714 1.00 86.00 90 ALA A CA 1
ATOM 620 C C . ALA A 1 90 ? -7.215 10.753 -0.419 1.00 86.00 90 ALA A C 1
ATOM 622 O O . ALA A 1 90 ? -8.090 11.319 -1.066 1.00 86.00 90 ALA A O 1
ATOM 623 N N . LEU A 1 91 ? -6.518 11.399 0.519 1.00 84.88 91 LEU A N 1
ATOM 624 C CA . LEU A 1 91 ? -6.756 12.809 0.862 1.00 84.88 91 LEU A CA 1
ATOM 625 C C . LEU A 1 91 ? -6.164 13.791 -0.146 1.00 84.88 91 LEU A C 1
ATOM 627 O O . LEU A 1 91 ? -6.515 14.970 -0.157 1.00 84.88 91 LEU A O 1
ATOM 631 N N . THR A 1 92 ? -5.217 13.329 -0.949 1.00 83.62 92 THR A N 1
ATOM 632 C CA . THR A 1 92 ? -4.581 14.117 -2.000 1.00 83.62 92 THR A CA 1
ATOM 633 C C . THR A 1 92 ? -4.596 13.321 -3.287 1.00 83.62 92 THR A C 1
ATOM 635 O O . THR A 1 92 ? -4.538 12.091 -3.255 1.00 83.62 92 THR A O 1
ATOM 638 N N . SER A 1 93 ? -4.549 14.020 -4.417 1.00 82.62 93 SER A N 1
ATOM 639 C CA . SER A 1 93 ? -4.336 13.379 -5.709 1.00 82.62 93 SER A CA 1
ATOM 640 C C . SER A 1 93 ? -3.073 12.520 -5.683 1.00 82.62 93 SER A C 1
ATOM 642 O O . SER A 1 93 ? -2.001 12.977 -5.286 1.00 82.62 93 SER A O 1
ATOM 644 N N . VAL A 1 94 ? -3.221 11.278 -6.122 1.00 82.56 94 VAL A N 1
ATOM 645 C CA . VAL A 1 94 ? -2.144 10.307 -6.289 1.00 82.56 94 VAL A CA 1
ATOM 646 C C . VAL A 1 94 ? -2.313 9.675 -7.667 1.00 82.56 94 VAL A C 1
ATOM 648 O O . VAL A 1 94 ? -3.437 9.481 -8.123 1.00 82.56 94 VAL A O 1
ATOM 651 N N . ALA A 1 95 ? -1.217 9.431 -8.372 1.00 84.31 95 ALA A N 1
ATOM 652 C CA . ALA A 1 95 ? -1.238 8.714 -9.640 1.00 84.31 95 ALA A CA 1
ATOM 653 C C . ALA A 1 95 ? -1.016 7.217 -9.393 1.00 84.31 95 ALA A C 1
ATOM 655 O O . ALA A 1 95 ? -0.436 6.829 -8.380 1.00 84.31 95 ALA A O 1
ATOM 656 N N . GLN A 1 96 ? -1.449 6.386 -10.336 1.00 85.62 96 GLN A N 1
ATOM 657 C CA . GLN A 1 96 ? -1.188 4.945 -10.353 1.00 85.62 96 GLN A CA 1
ATOM 658 C C . GLN A 1 96 ? -0.433 4.556 -11.619 1.00 85.62 96 GLN A C 1
ATOM 660 O O . GLN A 1 96 ? -0.568 5.210 -12.657 1.00 85.62 96 GLN A O 1
ATOM 665 N N . GLY A 1 97 ? 0.333 3.476 -11.545 1.00 81.38 97 GLY A N 1
ATOM 666 C CA . GLY A 1 97 ? 0.964 2.864 -12.705 1.00 81.38 97 GLY A CA 1
ATOM 667 C C . GLY A 1 97 ? 1.426 1.445 -12.407 1.00 81.38 97 GLY A C 1
ATOM 668 O O . GLY A 1 97 ? 1.425 1.014 -11.261 1.00 81.38 97 GLY A O 1
ATOM 669 N N . ASN A 1 98 ? 1.839 0.743 -13.458 1.00 79.06 98 ASN A N 1
ATOM 670 C CA . ASN A 1 98 ? 2.454 -0.587 -13.385 1.00 79.06 98 ASN A CA 1
ATOM 671 C C . ASN A 1 98 ? 3.808 -0.661 -14.117 1.00 79.06 98 ASN A C 1
ATOM 673 O O . ASN A 1 98 ? 4.431 -1.718 -14.205 1.00 79.06 98 ASN A O 1
ATOM 677 N N . GLY A 1 99 ? 4.279 0.464 -14.667 1.00 75.25 99 GLY A N 1
ATOM 678 C CA . GLY A 1 99 ? 5.505 0.540 -15.455 1.00 75.25 99 GLY A CA 1
ATOM 679 C C . GLY A 1 99 ? 6.751 0.282 -14.609 1.00 75.25 99 GLY A C 1
ATOM 680 O O . GLY A 1 99 ? 7.269 1.196 -13.964 1.00 75.25 99 GLY A O 1
ATOM 681 N N . GLY A 1 100 ? 7.240 -0.957 -14.652 1.00 75.69 100 GLY A N 1
ATOM 682 C CA . GLY A 1 100 ? 8.368 -1.439 -13.854 1.00 75.69 100 GLY A CA 1
ATOM 683 C C . GLY A 1 100 ? 7.960 -2.118 -12.542 1.00 75.69 100 GLY A C 1
ATOM 684 O O . GLY A 1 100 ? 8.845 -2.499 -11.785 1.00 75.69 100 GLY A O 1
ATOM 685 N N . GLY A 1 101 ? 6.667 -2.282 -12.253 1.00 82.00 101 GLY A N 1
ATOM 686 C CA . GLY A 1 101 ? 6.225 -3.074 -11.101 1.00 82.00 101 GLY A CA 1
ATOM 687 C C . GLY A 1 101 ? 6.607 -4.555 -11.232 1.00 82.00 101 GLY A C 1
ATOM 688 O O . GLY A 1 101 ? 6.908 -5.043 -12.325 1.00 82.00 101 GLY A O 1
ATOM 689 N N . LEU A 1 102 ? 6.586 -5.291 -10.119 1.00 83.88 102 LEU A N 1
ATOM 690 C CA . LEU A 1 102 ? 6.950 -6.710 -10.085 1.00 83.88 102 LEU A CA 1
ATOM 691 C C . LEU A 1 102 ? 5.769 -7.563 -10.571 1.00 83.88 102 LEU A C 1
ATOM 693 O O . LEU A 1 102 ? 4.928 -7.983 -9.780 1.00 83.88 102 LEU A O 1
ATOM 697 N N . SER A 1 103 ? 5.702 -7.821 -11.877 1.00 87.44 103 SER A N 1
ATOM 698 C CA . SER A 1 103 ? 4.600 -8.565 -12.511 1.00 87.44 103 SER A CA 1
ATOM 699 C C . SER A 1 103 ? 4.681 -10.086 -12.330 1.00 87.44 103 SER A C 1
ATOM 701 O O . SER A 1 103 ? 3.660 -10.770 -12.378 1.00 87.44 103 SER A O 1
ATOM 703 N N . THR A 1 104 ? 5.879 -10.623 -12.089 1.00 88.56 104 THR A N 1
ATOM 704 C CA . THR A 1 104 ? 6.129 -12.056 -11.858 1.00 88.56 104 THR A CA 1
ATOM 705 C C . THR A 1 104 ? 6.804 -12.277 -10.500 1.00 88.56 104 THR A C 1
ATOM 707 O O . THR A 1 104 ? 7.984 -12.634 -10.448 1.00 88.56 104 THR A O 1
ATOM 710 N N . PRO A 1 105 ? 6.106 -12.023 -9.378 1.00 85.88 105 PRO A N 1
ATOM 711 C CA . PRO A 1 105 ? 6.686 -12.175 -8.051 1.00 85.88 105 PRO A CA 1
ATOM 712 C C . PRO A 1 105 ? 7.030 -13.635 -7.740 1.00 85.88 105 PRO A C 1
ATOM 714 O O . PRO A 1 105 ? 6.273 -14.555 -8.047 1.00 85.88 105 PRO A O 1
ATOM 717 N N . SER A 1 106 ? 8.155 -13.848 -7.057 1.00 84.44 106 SER A N 1
ATOM 718 C CA . SER A 1 106 ? 8.543 -15.170 -6.562 1.00 84.44 106 SER A CA 1
ATOM 719 C C . SER A 1 106 ? 7.849 -15.479 -5.235 1.00 84.44 106 SER A C 1
ATOM 721 O O . SER A 1 106 ? 8.089 -14.812 -4.225 1.00 84.44 106 SER A O 1
ATOM 723 N N . SER A 1 107 ? 7.038 -16.538 -5.199 1.00 83.56 107 SER A N 1
ATOM 724 C CA . SER A 1 107 ? 6.427 -17.041 -3.959 1.00 83.56 107 SER A CA 1
ATOM 725 C C . SER A 1 107 ? 7.453 -17.581 -2.963 1.00 83.56 107 SER A C 1
ATOM 727 O O . SER A 1 107 ? 7.199 -17.570 -1.764 1.00 83.56 107 SER A O 1
ATOM 729 N N . ALA A 1 108 ? 8.648 -17.972 -3.415 1.00 84.00 108 ALA A N 1
ATOM 730 C CA . ALA A 1 108 ? 9.737 -18.349 -2.515 1.00 84.00 108 ALA A CA 1
ATOM 731 C C . ALA A 1 108 ? 10.272 -17.155 -1.700 1.00 84.00 108 ALA A C 1
ATOM 733 O O . ALA A 1 108 ? 10.841 -17.353 -0.630 1.00 84.00 108 ALA A O 1
ATOM 734 N N . LEU A 1 109 ? 10.091 -15.925 -2.198 1.00 79.38 109 LEU A N 1
ATOM 735 C CA . LEU A 1 109 ? 10.616 -14.702 -1.583 1.00 79.38 109 LEU A CA 1
ATOM 736 C C . LEU A 1 109 ? 9.522 -13.875 -0.904 1.00 79.38 109 LEU A C 1
ATOM 738 O O . LEU A 1 109 ? 9.752 -13.322 0.169 1.00 79.38 109 LEU A O 1
ATOM 742 N N . LEU A 1 110 ? 8.328 -13.819 -1.499 1.00 81.12 110 LEU A N 1
ATOM 743 C CA . LEU A 1 110 ? 7.195 -13.042 -0.985 1.00 81.12 110 LEU A CA 1
ATOM 744 C C . LEU A 1 110 ? 6.113 -13.903 -0.319 1.00 81.12 110 LEU A C 1
ATOM 746 O O . LEU A 1 110 ? 5.182 -13.361 0.274 1.00 81.12 110 LEU A O 1
ATOM 750 N N . GLY A 1 111 ? 6.226 -15.231 -0.378 1.00 87.50 111 GLY A N 1
ATOM 751 C CA . GLY A 1 111 ? 5.239 -16.137 0.196 1.00 87.50 111 GLY A CA 1
ATOM 752 C C . GLY A 1 111 ? 3.853 -15.904 -0.397 1.00 87.50 111 GLY A C 1
ATOM 753 O O . GLY A 1 111 ? 3.670 -15.873 -1.613 1.00 87.50 111 GLY A O 1
ATOM 754 N N . ASP A 1 112 ? 2.886 -15.697 0.491 1.00 85.31 112 ASP A N 1
ATOM 755 C CA . ASP A 1 112 ? 1.480 -15.479 0.159 1.00 85.31 112 ASP A CA 1
ATOM 756 C C . ASP A 1 112 ? 1.178 -14.065 -0.389 1.00 85.31 112 ASP A C 1
ATOM 758 O O . ASP A 1 112 ? 0.065 -13.801 -0.845 1.00 85.31 112 ASP A O 1
ATOM 762 N N . LEU A 1 113 ? 2.170 -13.166 -0.398 1.00 87.94 113 LEU A N 1
ATOM 763 C CA . LEU A 1 113 ? 2.096 -11.841 -1.022 1.00 87.94 113 LEU A CA 1
ATOM 764 C C . LEU A 1 113 ? 2.476 -11.859 -2.510 1.00 87.94 113 LEU A C 1
ATOM 766 O O . LEU A 1 113 ? 2.398 -10.821 -3.162 1.00 87.94 113 LEU A O 1
ATOM 770 N N . ALA A 1 114 ? 2.904 -13.004 -3.057 1.00 88.25 114 ALA A N 1
ATOM 771 C CA . ALA A 1 114 ? 3.360 -13.131 -4.441 1.00 88.25 114 ALA A CA 1
ATOM 772 C C . ALA A 1 114 ? 2.202 -13.126 -5.458 1.00 88.25 114 ALA A C 1
ATOM 774 O O . ALA A 1 114 ? 1.971 -14.104 -6.168 1.00 88.25 114 ALA A O 1
ATOM 775 N N . ILE A 1 115 ? 1.463 -12.021 -5.525 1.00 91.56 115 ILE A N 1
ATOM 776 C CA . ILE A 1 115 ? 0.339 -11.819 -6.437 1.00 91.56 115 ILE A CA 1
ATOM 777 C C . ILE A 1 115 ? 0.703 -10.719 -7.432 1.00 91.56 115 ILE A C 1
ATOM 779 O O . ILE A 1 115 ? 0.796 -9.556 -7.058 1.00 91.56 115 ILE A O 1
ATOM 783 N N . GLY A 1 116 ? 0.907 -11.095 -8.699 1.00 87.62 116 GLY A N 1
ATOM 784 C CA . GLY A 1 116 ? 1.450 -10.198 -9.728 1.00 87.62 116 GLY A CA 1
ATOM 785 C C . GLY A 1 116 ? 0.603 -8.959 -10.021 1.00 87.62 116 GLY A C 1
ATOM 786 O O . GLY A 1 116 ? 1.163 -7.918 -10.345 1.00 87.62 116 GLY A O 1
ATOM 787 N N . THR A 1 117 ? -0.721 -9.040 -9.863 1.00 91.50 117 THR A N 1
ATOM 788 C CA . THR A 1 117 ? -1.607 -7.869 -9.968 1.00 91.50 117 THR A CA 1
ATOM 789 C C . THR A 1 117 ? -1.335 -6.872 -8.839 1.00 91.50 117 THR A C 1
ATOM 791 O O . THR A 1 117 ? -1.149 -5.698 -9.114 1.00 91.50 117 THR A O 1
ATOM 794 N N . ALA A 1 118 ? -1.135 -7.347 -7.605 1.00 90.88 118 ALA A N 1
ATOM 795 C CA . ALA A 1 118 ? -0.865 -6.483 -6.457 1.00 90.88 118 ALA A CA 1
ATOM 796 C C . ALA A 1 118 ? 0.580 -5.961 -6.396 1.00 90.88 118 ALA A C 1
ATOM 798 O O . ALA A 1 118 ? 0.824 -4.823 -6.008 1.00 90.88 118 ALA A O 1
ATOM 799 N N . THR A 1 119 ? 1.570 -6.787 -6.748 1.00 88.44 119 THR A N 1
ATOM 800 C CA . THR A 1 119 ? 2.991 -6.385 -6.729 1.00 88.44 119 THR A CA 1
ATOM 801 C C . THR A 1 119 ? 3.413 -5.627 -7.986 1.00 88.44 119 THR A C 1
ATOM 803 O O . THR A 1 119 ? 4.473 -4.994 -8.002 1.00 88.44 119 THR A O 1
ATOM 806 N N . GLY A 1 120 ? 2.611 -5.724 -9.048 1.00 85.81 120 GLY A N 1
ATOM 807 C CA . GLY A 1 120 ? 2.788 -5.001 -10.298 1.00 85.81 120 GLY A CA 1
ATOM 808 C C . GLY A 1 120 ? 2.250 -3.574 -10.245 1.00 85.81 120 GLY A C 1
ATOM 809 O O . GLY A 1 120 ? 2.741 -2.730 -10.992 1.00 85.81 120 GLY A O 1
ATOM 810 N N . ASP A 1 121 ? 1.282 -3.299 -9.374 1.00 86.75 121 ASP A N 1
ATOM 811 C CA . ASP A 1 121 ? 0.702 -1.974 -9.191 1.00 86.75 121 ASP A CA 1
ATOM 812 C C . ASP A 1 121 ? 1.471 -1.126 -8.169 1.00 86.75 121 ASP A C 1
ATOM 814 O O . ASP A 1 121 ? 2.031 -1.613 -7.184 1.00 86.75 121 ASP A O 1
ATOM 818 N N . TYR A 1 122 ? 1.523 0.182 -8.423 1.00 82.69 122 TYR A N 1
ATOM 819 C CA . TYR A 1 122 ? 2.064 1.152 -7.482 1.00 82.69 122 TYR A CA 1
ATOM 820 C C . TYR A 1 122 ? 1.390 2.518 -7.601 1.00 82.69 122 TYR A C 1
ATOM 822 O O . TYR A 1 122 ? 0.919 2.949 -8.660 1.00 82.69 122 TYR A O 1
ATOM 830 N N . LEU A 1 123 ? 1.447 3.251 -6.491 1.00 86.38 123 LEU A N 1
ATOM 831 C CA . LEU A 1 123 ? 1.086 4.658 -6.411 1.00 86.38 123 LEU A CA 1
ATOM 832 C C . LEU A 1 123 ? 2.323 5.543 -6.533 1.00 86.38 123 LEU A C 1
ATOM 834 O O . LEU A 1 123 ? 3.394 5.212 -6.024 1.00 86.38 123 LEU A O 1
ATOM 838 N N . PHE A 1 124 ? 2.173 6.699 -7.169 1.00 83.19 124 PHE A N 1
ATOM 839 C CA . PHE A 1 124 ? 3.241 7.686 -7.280 1.00 83.19 124 PHE A CA 1
ATOM 840 C C . PHE A 1 124 ? 2.697 9.111 -7.401 1.00 83.19 124 PHE A C 1
ATOM 842 O O . PHE A 1 124 ? 1.506 9.343 -7.604 1.00 83.19 124 PHE A O 1
ATOM 849 N N . ASN A 1 125 ? 3.588 10.092 -7.302 1.00 82.94 125 ASN A N 1
ATOM 850 C CA . ASN A 1 125 ? 3.303 11.483 -7.624 1.00 82.94 125 ASN A CA 1
ATOM 851 C C . ASN A 1 125 ? 4.457 12.119 -8.403 1.00 82.94 125 ASN A C 1
ATOM 853 O O . ASN A 1 125 ? 5.586 11.631 -8.408 1.00 82.94 125 ASN A O 1
ATOM 857 N N . PHE A 1 126 ? 4.168 13.236 -9.064 1.00 73.88 126 PHE A N 1
ATOM 858 C CA . PHE A 1 126 ? 5.144 14.013 -9.831 1.00 73.88 126 PHE A CA 1
ATOM 859 C C . PHE A 1 126 ? 5.801 15.096 -8.960 1.00 73.88 126 PHE A C 1
ATOM 861 O O . PHE A 1 126 ? 5.871 16.262 -9.339 1.00 73.88 126 PHE A O 1
ATOM 868 N N . GLY A 1 127 ? 6.251 14.702 -7.765 1.00 66.81 127 GLY A N 1
ATOM 869 C CA . GLY A 1 127 ? 6.759 15.608 -6.735 1.00 66.81 127 GLY A CA 1
ATOM 870 C C . GLY A 1 127 ? 5.699 16.006 -5.702 1.00 66.81 127 GLY A C 1
ATOM 871 O O . GLY A 1 127 ? 4.497 15.999 -5.964 1.00 66.81 127 GLY A O 1
ATOM 872 N N . GLY A 1 128 ? 6.156 16.325 -4.489 1.00 75.69 128 GLY A N 1
ATOM 873 C CA . GLY A 1 128 ? 5.300 16.638 -3.342 1.00 75.69 128 GLY A CA 1
ATOM 874 C C . GLY A 1 128 ? 4.956 15.417 -2.485 1.00 75.69 128 GLY A C 1
ATOM 875 O O . GLY A 1 128 ? 5.652 14.404 -2.504 1.00 75.69 128 GLY A O 1
ATOM 876 N N . THR A 1 129 ? 3.871 15.507 -1.717 1.00 80.25 129 THR A N 1
ATOM 877 C CA . THR A 1 129 ? 3.445 14.464 -0.772 1.00 80.25 129 THR A CA 1
ATOM 878 C C . THR A 1 129 ? 2.061 13.956 -1.137 1.00 80.25 129 THR A C 1
ATOM 880 O O . THR A 1 129 ? 1.146 14.758 -1.303 1.00 80.25 129 THR A O 1
ATOM 883 N N . SER A 1 130 ? 1.926 12.632 -1.239 1.00 84.38 130 SER A N 1
ATOM 884 C CA . SER A 1 130 ? 0.632 11.967 -1.409 1.00 84.38 130 SER A CA 1
ATOM 885 C C . SER A 1 130 ? 0.174 11.372 -0.088 1.00 84.38 130 SER A C 1
ATOM 887 O O . SER A 1 130 ? 0.954 10.703 0.584 1.00 84.38 130 SER A O 1
ATOM 889 N N . THR A 1 131 ? -1.087 11.579 0.267 1.00 85.62 131 THR A N 1
ATOM 890 C CA . THR A 1 131 ? -1.646 11.170 1.549 1.00 85.62 131 THR A CA 1
ATOM 891 C C . THR A 1 131 ? -2.774 10.178 1.365 1.00 85.62 131 THR A C 1
ATOM 893 O O . THR A 1 131 ? -3.825 10.513 0.820 1.00 85.62 131 THR A O 1
ATOM 896 N N . LEU A 1 132 ? -2.572 8.984 1.913 1.00 87.88 132 LEU A N 1
ATOM 897 C CA . LEU A 1 132 ? -3.639 8.030 2.177 1.00 87.88 132 LEU A CA 1
ATOM 898 C C . LEU A 1 132 ? -4.109 8.180 3.628 1.00 87.88 132 LEU A C 1
ATOM 900 O O . LEU A 1 132 ? -3.304 8.459 4.520 1.00 87.88 132 LEU A O 1
ATOM 904 N N . ARG A 1 133 ? -5.405 7.983 3.866 1.00 87.94 133 ARG A N 1
ATOM 905 C CA . ARG A 1 133 ? -6.037 7.990 5.185 1.00 87.94 133 ARG A CA 1
ATOM 906 C C . ARG A 1 133 ? -6.726 6.657 5.436 1.00 87.94 133 ARG A C 1
ATOM 908 O O . ARG A 1 133 ? -7.676 6.315 4.744 1.00 87.94 133 ARG A O 1
ATOM 915 N N . LEU A 1 134 ? -6.285 5.973 6.487 1.00 88.06 134 LEU A N 1
ATOM 916 C CA . LEU A 1 134 ? -7.003 4.867 7.109 1.00 88.06 134 LEU A CA 1
ATOM 917 C C . LEU A 1 134 ? -7.861 5.402 8.259 1.00 88.06 134 LEU A C 1
ATOM 919 O O . LEU A 1 134 ? -7.347 6.067 9.157 1.00 88.06 134 LEU A O 1
ATOM 923 N N . PHE A 1 135 ? -9.162 5.157 8.251 1.00 82.88 135 PHE A N 1
ATOM 924 C CA . PHE A 1 135 ? -10.057 5.691 9.280 1.00 82.88 135 PHE A CA 1
ATOM 925 C C . PHE A 1 135 ? -11.021 4.631 9.806 1.00 82.88 135 PHE A C 1
ATOM 927 O O . PHE A 1 135 ? -11.020 3.498 9.332 1.00 82.88 135 PHE A O 1
ATOM 934 N N . ASN A 1 136 ? -11.753 4.995 10.865 1.00 83.62 136 ASN A N 1
ATOM 935 C CA . ASN A 1 136 ? -12.561 4.088 11.691 1.00 83.62 136 ASN A CA 1
ATOM 936 C C . ASN A 1 136 ? -11.755 2.986 12.402 1.00 83.62 136 ASN A C 1
ATOM 938 O O . ASN A 1 136 ? -12.310 2.004 12.881 1.00 83.62 136 ASN A O 1
ATOM 942 N N . LEU A 1 137 ? -10.440 3.187 12.531 1.00 81.69 137 LEU A N 1
ATOM 943 C CA . LEU A 1 137 ? -9.571 2.312 13.308 1.00 81.69 137 LEU A CA 1
ATOM 944 C C . LEU A 1 137 ? -9.969 2.323 14.792 1.00 81.69 137 LEU A C 1
ATOM 946 O O . LEU A 1 137 ? -10.212 3.379 1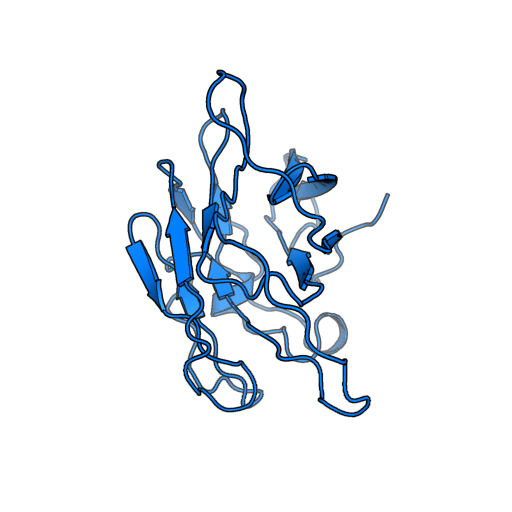5.380 1.00 81.69 137 LEU A O 1
ATOM 950 N N . ASP A 1 138 ? -9.944 1.151 15.421 1.00 77.56 138 ASP A N 1
ATOM 951 C CA . ASP A 1 138 ? -10.097 0.993 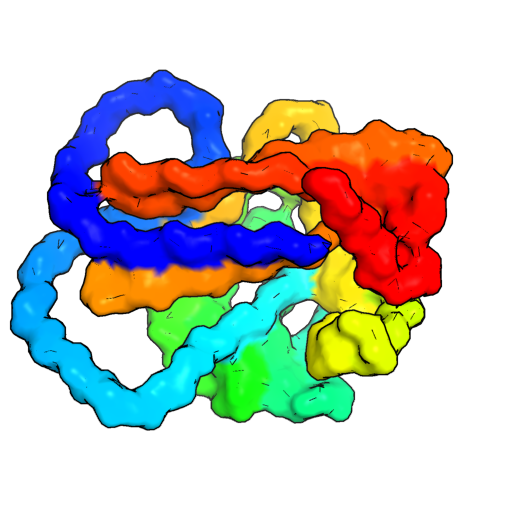16.867 1.00 77.56 138 ASP A CA 1
ATOM 952 C C . ASP A 1 138 ? -8.877 1.577 17.604 1.00 77.56 138 ASP A C 1
ATOM 954 O O . ASP A 1 138 ? -7.748 1.089 17.472 1.00 77.56 138 ASP A O 1
ATOM 958 N N . ALA A 1 139 ? -9.108 2.624 18.400 1.00 72.19 139 ALA A N 1
ATOM 959 C CA . ALA A 1 139 ? -8.081 3.301 19.190 1.00 72.19 139 ALA A CA 1
ATOM 960 C C . ALA A 1 139 ? -7.517 2.439 20.339 1.00 72.19 139 ALA A C 1
ATOM 962 O O . ALA A 1 139 ? -6.467 2.766 20.890 1.00 72.19 139 ALA A O 1
ATOM 963 N N . GLY A 1 140 ? -8.175 1.337 20.705 1.00 70.50 140 GLY A N 1
ATOM 964 C CA . GLY A 1 140 ? -7.694 0.368 21.690 1.00 70.50 140 GLY A CA 1
ATOM 965 C C . GLY A 1 140 ? -6.665 -0.627 21.144 1.00 70.50 140 GLY A C 1
ATOM 966 O O . GLY A 1 140 ? -6.151 -1.448 21.906 1.00 70.50 140 GLY A O 1
ATOM 967 N N . LYS A 1 141 ? -6.354 -0.585 19.841 1.00 73.00 141 LYS A N 1
ATOM 968 C CA . LYS A 1 141 ? -5.466 -1.547 19.173 1.00 73.00 141 LYS A CA 1
ATOM 969 C C . LYS A 1 141 ? -4.117 -0.941 18.789 1.00 73.00 141 LYS A C 1
ATOM 971 O O . LYS A 1 141 ? -3.932 0.274 18.703 1.00 73.00 141 LYS A O 1
ATOM 976 N N . ILE A 1 142 ? -3.159 -1.836 18.564 1.00 76.00 142 ILE A N 1
ATOM 977 C CA . ILE A 1 142 ? -1.863 -1.534 17.956 1.00 76.00 142 ILE A CA 1
ATOM 978 C C . ILE A 1 142 ? -1.914 -2.035 16.518 1.00 76.00 142 ILE A C 1
ATOM 980 O O . ILE A 1 142 ? -2.369 -3.151 16.275 1.00 76.00 142 ILE A O 1
ATOM 984 N N . TYR A 1 143 ? -1.423 -1.217 15.594 1.00 77.31 143 TYR A N 1
ATOM 985 C CA . TYR A 1 143 ? -1.375 -1.531 14.172 1.00 77.31 143 TYR A CA 1
ATOM 986 C C . TYR A 1 143 ? 0.075 -1.680 13.716 1.00 77.31 143 TYR A C 1
ATOM 988 O O . TYR A 1 143 ? 0.920 -0.821 13.992 1.00 77.31 143 TYR A O 1
ATOM 996 N N . ASP A 1 144 ? 0.338 -2.781 13.015 1.00 79.44 144 ASP A N 1
ATOM 997 C CA . ASP A 1 144 ? 1.579 -3.052 12.296 1.00 79.44 144 ASP A CA 1
ATOM 998 C C . ASP A 1 144 ? 1.366 -2.728 10.813 1.00 79.44 144 ASP A C 1
ATOM 1000 O O . ASP A 1 144 ? 0.602 -3.401 10.120 1.00 79.44 144 ASP A O 1
ATOM 1004 N N . PHE A 1 145 ? 2.064 -1.714 10.313 1.00 79.94 145 PHE A N 1
ATOM 1005 C CA . PHE A 1 145 ? 2.025 -1.325 8.910 1.00 79.94 145 PHE A CA 1
ATOM 1006 C C . PHE A 1 145 ? 3.201 -1.910 8.162 1.00 79.94 145 PHE A C 1
ATOM 1008 O O . PHE A 1 145 ? 4.334 -1.886 8.640 1.00 79.94 145 PHE A O 1
ATOM 1015 N N . ARG A 1 146 ? 2.914 -2.425 6.973 1.00 80.69 146 ARG A N 1
ATOM 1016 C CA . ARG A 1 146 ? 3.856 -3.135 6.124 1.00 80.69 146 ARG A CA 1
ATOM 1017 C C . ARG A 1 146 ? 3.724 -2.616 4.708 1.00 80.69 146 ARG A C 1
ATOM 1019 O O . ARG A 1 146 ? 2.656 -2.735 4.123 1.00 80.69 146 ARG A O 1
ATOM 1026 N N . ILE A 1 147 ? 4.797 -2.031 4.190 1.00 81.31 147 ILE A N 1
ATOM 1027 C CA . ILE A 1 147 ? 4.801 -1.406 2.864 1.00 81.31 147 ILE A CA 1
ATOM 1028 C C . ILE A 1 147 ? 5.781 -2.154 1.970 1.00 81.31 147 ILE A C 1
ATOM 1030 O O . ILE A 1 147 ? 6.936 -2.368 2.354 1.00 81.31 147 ILE A O 1
ATOM 1034 N N . PHE A 1 148 ? 5.288 -2.547 0.800 1.00 81.56 148 PHE A N 1
ATOM 1035 C CA . PHE A 1 148 ? 6.045 -3.089 -0.321 1.00 81.56 148 PHE A CA 1
ATOM 1036 C C . PHE A 1 148 ? 6.043 -2.043 -1.434 1.00 81.56 148 PHE A C 1
ATOM 1038 O O . PHE A 1 148 ? 5.006 -1.425 -1.685 1.00 81.56 148 PHE A O 1
ATOM 1045 N N . ALA A 1 149 ? 7.189 -1.811 -2.063 1.00 76.50 149 ALA A N 1
ATOM 1046 C CA . ALA A 1 149 ? 7.284 -0.865 -3.163 1.00 76.50 149 ALA A CA 1
ATOM 1047 C C . ALA A 1 149 ? 8.448 -1.236 -4.069 1.00 76.50 149 ALA A C 1
ATOM 1049 O O . ALA A 1 149 ? 9.585 -1.406 -3.626 1.00 76.50 149 ALA A O 1
ATOM 1050 N N . THR A 1 150 ? 8.168 -1.321 -5.363 1.00 72.12 150 THR A N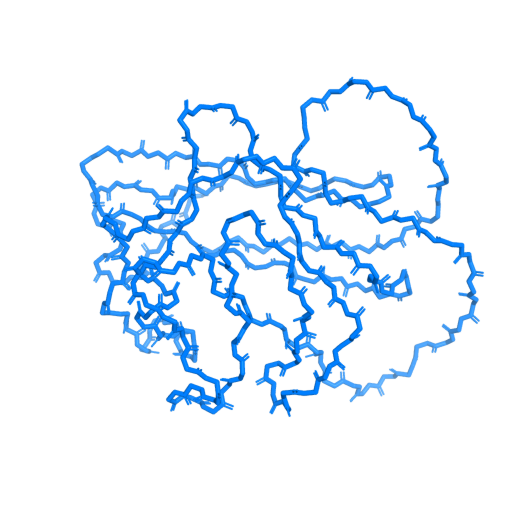 1
ATOM 1051 C CA . THR A 1 150 ? 9.173 -1.728 -6.327 1.00 72.12 150 THR A CA 1
ATOM 1052 C C . THR A 1 150 ? 8.912 -1.120 -7.692 1.00 72.12 150 THR A C 1
ATOM 1054 O O . THR A 1 150 ? 7.770 -1.040 -8.145 1.00 72.12 150 THR A O 1
ATOM 1057 N N . ARG A 1 151 ? 9.984 -0.677 -8.346 1.00 77.69 151 ARG A N 1
ATOM 1058 C CA . ARG A 1 151 ? 9.961 -0.231 -9.730 1.00 77.69 151 ARG A CA 1
ATOM 1059 C C . ARG A 1 151 ? 11.311 -0.471 -10.400 1.00 77.69 151 ARG A C 1
ATOM 1061 O O . ARG A 1 151 ? 12.307 0.169 -10.059 1.00 77.69 151 ARG A O 1
ATOM 1068 N N . ALA A 1 152 ? 11.319 -1.347 -11.393 1.00 77.06 152 ALA A N 1
ATOM 1069 C CA . ALA A 1 152 ? 12.464 -1.636 -12.238 1.00 77.06 152 ALA A CA 1
ATOM 1070 C C . ALA A 1 152 ? 12.713 -0.467 -13.194 1.00 77.06 152 ALA A C 1
ATOM 1072 O O . ALA A 1 152 ? 11.950 -0.226 -14.128 1.00 77.06 152 ALA A O 1
ATOM 1073 N N . THR A 1 153 ? 13.786 0.274 -12.935 1.00 75.00 153 THR A N 1
ATOM 1074 C CA . THR A 1 153 ? 14.290 1.372 -13.770 1.00 75.00 153 THR A CA 1
ATOM 1075 C C . THR A 1 153 ? 15.781 1.558 -13.483 1.00 75.00 153 THR A C 1
ATOM 1077 O O . THR A 1 153 ? 16.299 1.024 -12.506 1.00 75.00 153 THR A O 1
ATOM 1080 N N . ASP A 1 154 ? 16.493 2.289 -14.330 1.00 78.62 154 ASP A N 1
ATOM 1081 C CA . ASP A 1 154 ? 17.898 2.663 -14.117 1.00 78.62 154 ASP A CA 1
ATOM 1082 C C . ASP A 1 154 ? 18.097 3.656 -12.954 1.00 78.62 154 ASP A C 1
ATOM 1084 O O . ASP A 1 154 ? 19.105 3.604 -12.249 1.00 78.62 154 ASP A O 1
ATOM 1088 N N . GLU A 1 155 ? 17.120 4.529 -12.723 1.00 76.19 155 GLU A N 1
ATOM 1089 C CA . GLU A 1 155 ? 17.130 5.540 -11.670 1.00 76.19 155 GLU A CA 1
ATOM 1090 C C . GLU A 1 155 ? 16.824 4.959 -10.279 1.00 76.19 155 GLU A C 1
ATOM 1092 O O . GLU A 1 155 ? 15.760 4.387 -10.041 1.00 76.19 155 GLU A O 1
ATOM 1097 N N . ALA A 1 156 ? 17.727 5.166 -9.319 1.00 75.50 156 ALA A N 1
ATOM 1098 C CA . ALA A 1 156 ? 17.447 4.861 -7.922 1.00 75.50 156 ALA A CA 1
ATOM 1099 C C . ALA A 1 156 ? 16.654 5.999 -7.266 1.00 75.50 156 ALA A C 1
ATOM 1101 O O . ALA A 1 156 ? 17.146 7.124 -7.170 1.00 75.50 156 ALA A O 1
ATOM 1102 N N . ARG A 1 157 ? 15.450 5.702 -6.768 1.00 77.25 157 ARG A N 1
ATOM 1103 C CA . ARG A 1 157 ? 14.646 6.643 -5.972 1.00 77.25 157 ARG A CA 1
ATOM 1104 C C . ARG A 1 157 ? 14.378 6.084 -4.591 1.00 77.25 157 ARG A C 1
ATOM 1106 O O . ARG A 1 157 ? 14.025 4.916 -4.434 1.00 77.25 157 ARG A O 1
ATOM 1113 N N . GLU A 1 158 ? 14.487 6.964 -3.610 1.00 79.88 158 GLU A N 1
ATOM 1114 C CA . GLU A 1 158 ? 14.095 6.711 -2.234 1.00 79.88 158 GLU A CA 1
ATOM 1115 C C . GLU A 1 158 ? 12.800 7.466 -1.927 1.00 79.88 158 GLU A C 1
ATOM 1117 O O . GLU A 1 158 ? 12.625 8.620 -2.319 1.00 79.88 158 GLU A O 1
ATOM 1122 N N . THR A 1 159 ? 11.871 6.805 -1.244 1.00 78.62 159 THR A N 1
ATOM 1123 C CA . THR A 1 159 ? 10.622 7.403 -0.769 1.00 78.62 159 THR A CA 1
ATOM 1124 C C . THR A 1 159 ? 10.583 7.356 0.750 1.00 78.62 159 THR A C 1
ATOM 1126 O O . THR A 1 159 ? 10.723 6.288 1.345 1.00 78.62 159 THR A O 1
ATOM 1129 N N . LEU A 1 160 ? 10.359 8.512 1.376 1.00 80.50 160 LEU A N 1
ATOM 1130 C CA . LEU A 1 160 ? 10.084 8.603 2.805 1.00 80.50 160 LEU A CA 1
ATOM 1131 C C . LEU A 1 160 ? 8.613 8.271 3.062 1.00 80.50 160 LEU A C 1
ATOM 1133 O O . LEU A 1 160 ? 7.718 9.016 2.658 1.00 80.50 160 LEU A O 1
ATOM 1137 N N . TYR A 1 161 ? 8.368 7.183 3.782 1.00 79.94 161 TYR A N 1
ATOM 1138 C CA . TYR A 1 161 ? 7.048 6.835 4.283 1.00 79.94 161 TYR A CA 1
ATOM 1139 C C . TYR A 1 161 ? 6.896 7.362 5.699 1.00 79.94 161 TYR A C 1
ATOM 1141 O O . TYR A 1 161 ? 7.719 7.085 6.569 1.00 79.94 161 TYR A O 1
ATOM 1149 N N . THR A 1 162 ? 5.817 8.098 5.938 1.00 80.44 162 THR A N 1
ATOM 1150 C CA . THR A 1 162 ? 5.470 8.611 7.261 1.00 80.44 162 THR A CA 1
ATOM 1151 C C . THR A 1 162 ? 4.087 8.110 7.638 1.00 80.44 162 THR A C 1
ATOM 1153 O O . THR A 1 162 ? 3.131 8.320 6.897 1.00 80.44 162 THR A O 1
ATOM 1156 N N . ILE A 1 163 ? 3.970 7.488 8.809 1.00 80.75 163 ILE A N 1
ATOM 1157 C CA . ILE A 1 163 ? 2.688 7.064 9.370 1.00 80.75 163 ILE A CA 1
ATOM 1158 C C . ILE A 1 163 ? 2.384 7.949 10.567 1.00 80.75 163 ILE A C 1
ATOM 1160 O O . ILE A 1 163 ? 3.211 8.105 11.466 1.00 80.75 163 ILE A O 1
ATOM 1164 N N . ARG A 1 164 ? 1.200 8.560 10.554 1.00 78.00 164 ARG A N 1
ATOM 1165 C CA . ARG A 1 164 ? 0.729 9.472 11.600 1.00 78.00 164 ARG A CA 1
ATOM 1166 C C . ARG A 1 164 ? -0.580 8.961 12.167 1.00 78.00 164 ARG A C 1
ATOM 1168 O O . ARG A 1 164 ? -1.380 8.381 11.448 1.00 78.00 164 ARG A O 1
ATOM 1175 N N . GLY A 1 165 ? -0.793 9.204 13.451 1.00 69.50 165 GLY A N 1
ATOM 1176 C CA . GLY A 1 165 ? -2.007 8.810 14.154 1.00 69.50 165 GLY A CA 1
ATOM 1177 C C . GLY A 1 165 ? -2.004 9.381 15.566 1.00 69.50 165 GLY A C 1
ATOM 1178 O O . GLY A 1 165 ? -1.065 9.163 16.338 1.00 69.50 165 GLY A O 1
ATOM 1179 N N . GLY A 1 166 ? -3.037 10.158 15.895 1.00 69.12 166 GLY A N 1
ATOM 1180 C CA . GLY A 1 166 ? -3.039 10.994 17.097 1.00 69.12 166 GLY A CA 1
ATOM 1181 C C . GLY A 1 166 ? -1.781 11.871 17.172 1.00 69.12 166 GLY A C 1
ATOM 1182 O O . GLY A 1 166 ? -1.370 12.466 16.180 1.00 69.12 166 GLY A O 1
ATOM 1183 N N . ASN A 1 167 ? -1.127 11.887 18.336 1.00 59.69 167 ASN A N 1
ATOM 1184 C CA . ASN A 1 167 ? 0.105 12.652 18.579 1.00 59.69 167 ASN A CA 1
ATOM 1185 C C . ASN A 1 167 ? 1.400 11.891 18.234 1.00 59.69 167 ASN A C 1
ATOM 1187 O O . ASN A 1 167 ? 2.476 12.267 18.697 1.00 59.69 167 ASN A O 1
ATOM 1191 N N . LYS A 1 168 ? 1.315 10.790 17.479 1.00 67.25 168 LYS A N 1
ATOM 1192 C CA . LYS A 1 168 ? 2.471 9.960 17.123 1.00 67.25 168 LYS A CA 1
ATOM 1193 C C . LYS A 1 168 ? 2.760 10.025 15.632 1.00 67.25 168 LYS A C 1
ATOM 1195 O O . LYS A 1 168 ? 1.849 10.119 14.810 1.00 67.25 168 LYS A O 1
ATOM 1200 N N . SER A 1 169 ? 4.043 9.938 15.312 1.00 74.31 169 SER A N 1
ATOM 1201 C CA . SER A 1 169 ? 4.556 9.840 13.955 1.00 74.31 169 SER A CA 1
ATOM 1202 C C . SER A 1 169 ? 5.708 8.847 13.954 1.00 74.31 169 SER A C 1
ATOM 1204 O O . SER A 1 169 ? 6.584 8.940 14.812 1.00 74.31 169 SER A O 1
ATOM 1206 N N . ASP A 1 170 ? 5.702 7.931 12.997 1.00 74.94 170 ASP A N 1
ATOM 1207 C CA . ASP A 1 170 ? 6.829 7.054 12.682 1.00 74.94 170 ASP A CA 1
ATOM 1208 C C . ASP A 1 170 ? 7.206 7.263 11.213 1.00 74.94 170 ASP A C 1
ATOM 1210 O O . ASP A 1 170 ? 6.367 7.676 10.402 1.00 74.94 170 ASP A O 1
ATOM 1214 N N . SER A 1 171 ? 8.473 7.091 10.857 1.00 77.31 171 SER A N 1
ATOM 1215 C CA . SER A 1 171 ? 8.935 7.308 9.486 1.00 77.31 171 SER A CA 1
ATOM 1216 C C . SER A 1 171 ? 10.121 6.435 9.129 1.00 77.31 171 SER A C 1
ATOM 1218 O O . SER A 1 171 ? 11.022 6.232 9.936 1.00 77.31 171 SER A O 1
ATOM 1220 N N . ALA A 1 172 ? 10.132 5.970 7.886 1.00 73.62 172 ALA A N 1
ATOM 1221 C CA . ALA A 1 172 ? 11.228 5.200 7.328 1.00 73.62 172 ALA A CA 1
ATOM 1222 C C . ALA A 1 172 ? 11.341 5.450 5.822 1.00 73.62 172 ALA A C 1
ATOM 1224 O O . ALA A 1 172 ? 10.335 5.594 5.122 1.00 73.62 172 ALA A O 1
ATOM 1225 N N . SER A 1 173 ? 12.576 5.501 5.336 1.00 76.12 173 SER A N 1
ATOM 1226 C CA . SER A 1 173 ? 12.883 5.563 3.911 1.00 76.12 173 SER A CA 1
ATOM 1227 C C . SER A 1 173 ? 12.938 4.163 3.310 1.00 76.12 173 SER A C 1
ATOM 1229 O O . SER A 1 173 ? 13.453 3.233 3.932 1.00 76.12 173 SER A O 1
ATOM 1231 N N . LEU A 1 174 ? 12.422 4.013 2.092 1.00 71.06 174 LEU A N 1
ATOM 1232 C CA . LEU A 1 174 ? 12.585 2.812 1.278 1.00 71.06 174 LEU A CA 1
ATOM 1233 C C . LEU A 1 174 ? 13.122 3.202 -0.089 1.00 71.06 174 LEU A C 1
ATOM 1235 O O . LEU A 1 174 ? 12.572 4.090 -0.740 1.00 71.06 174 LEU A O 1
ATOM 1239 N N . VAL A 1 175 ? 14.153 2.502 -0.551 1.00 74.75 175 VAL A N 1
ATOM 1240 C CA . VAL A 1 175 ? 14.552 2.547 -1.958 1.00 74.75 175 VAL A CA 1
ATOM 1241 C C . VAL A 1 175 ? 13.492 1.795 -2.756 1.00 74.75 175 VAL A C 1
ATOM 1243 O O . VAL A 1 175 ? 13.386 0.575 -2.666 1.00 74.75 175 VAL A O 1
ATOM 1246 N N . THR A 1 176 ? 12.666 2.539 -3.488 1.00 73.44 176 THR A N 1
ATOM 1247 C CA . THR A 1 176 ? 11.495 2.012 -4.204 1.00 73.44 176 THR A CA 1
ATOM 1248 C C . THR A 1 176 ? 11.794 1.692 -5.660 1.00 73.44 176 THR A C 1
ATOM 1250 O O . THR A 1 176 ? 10.982 1.063 -6.333 1.00 73.44 176 THR A O 1
ATOM 1253 N N . SER A 1 177 ? 12.948 2.124 -6.170 1.00 71.94 177 SER A N 1
ATOM 1254 C CA . SER A 1 177 ? 13.340 1.924 -7.562 1.00 71.94 177 SER A CA 1
ATOM 1255 C C . SER A 1 177 ? 14.851 1.874 -7.740 1.00 71.94 177 SER A C 1
ATOM 1257 O O . SER A 1 177 ? 15.602 2.292 -6.859 1.00 71.94 177 SER A O 1
ATOM 1259 N N . GLY A 1 178 ? 15.281 1.360 -8.888 1.00 64.62 178 GLY A N 1
ATOM 1260 C CA . GLY A 1 178 ? 16.680 1.259 -9.290 1.00 64.62 178 GLY A CA 1
ATOM 1261 C C . GLY A 1 178 ? 16.976 -0.071 -9.968 1.00 64.62 178 GLY A C 1
ATOM 1262 O O . GLY A 1 178 ? 16.123 -0.965 -10.007 1.00 64.62 178 GLY A O 1
ATOM 1263 N N . ILE A 1 179 ? 18.199 -0.216 -10.486 1.00 61.47 179 ILE A N 1
ATOM 1264 C CA . ILE A 1 179 ? 18.632 -1.448 -11.151 1.00 61.47 179 ILE A CA 1
ATOM 1265 C C . ILE A 1 179 ? 18.429 -2.622 -10.188 1.00 61.47 179 ILE A C 1
ATOM 1267 O O . ILE A 1 179 ? 18.888 -2.605 -9.046 1.00 61.47 179 ILE A O 1
ATOM 1271 N N . ASN A 1 180 ? 17.733 -3.643 -10.672 1.00 59.62 180 ASN A N 1
ATOM 1272 C CA . ASN A 1 180 ? 17.319 -4.833 -9.934 1.00 59.62 180 ASN A CA 1
ATOM 1273 C C . ASN A 1 180 ? 16.222 -4.655 -8.862 1.00 59.62 180 ASN A C 1
ATOM 1275 O O . ASN A 1 180 ? 15.872 -5.620 -8.181 1.00 59.62 180 ASN A O 1
ATOM 1279 N N . SER A 1 181 ? 15.623 -3.470 -8.728 1.00 57.34 181 SER A N 1
ATOM 1280 C CA . SER A 1 181 ? 14.387 -3.303 -7.953 1.00 57.34 181 SER A CA 1
ATOM 1281 C C . SER A 1 181 ? 13.234 -3.884 -8.769 1.00 57.34 181 SER A C 1
ATOM 1283 O O . SER A 1 181 ? 12.894 -3.332 -9.803 1.00 57.34 181 SER A O 1
ATOM 1285 N N . GLY A 1 182 ? 12.667 -5.018 -8.354 1.00 52.91 182 GLY A N 1
ATOM 1286 C CA . GLY A 1 182 ? 11.494 -5.602 -9.025 1.00 52.91 182 GLY A CA 1
ATOM 1287 C C . GLY A 1 182 ? 11.783 -6.722 -10.024 1.00 52.91 182 GLY A C 1
ATOM 1288 O O . GLY A 1 182 ? 10.876 -7.115 -10.747 1.00 52.91 182 GLY A O 1
ATOM 1289 N N . VAL A 1 183 ? 13.002 -7.274 -10.046 1.00 49.94 183 VAL A N 1
ATOM 1290 C CA . VAL A 1 183 ? 13.299 -8.519 -10.794 1.00 49.94 183 VAL A CA 1
ATOM 1291 C C . VAL A 1 183 ? 13.114 -9.775 -9.946 1.00 49.94 183 VAL A C 1
ATOM 1293 O O . VAL A 1 183 ? 12.685 -10.780 -10.488 1.00 49.94 183 VAL A O 1
ATOM 1296 N N . ASP A 1 184 ? 13.320 -9.703 -8.624 1.00 48.53 184 ASP A N 1
ATOM 1297 C CA . ASP A 1 184 ? 13.230 -10.883 -7.743 1.00 48.53 184 ASP A CA 1
ATOM 1298 C C . ASP A 1 184 ? 12.530 -10.608 -6.395 1.00 48.53 184 ASP A C 1
ATOM 1300 O O . ASP A 1 184 ? 12.587 -11.418 -5.484 1.00 48.53 184 ASP A O 1
ATOM 1304 N N . GLY A 1 185 ? 11.903 -9.448 -6.172 1.00 46.16 185 GLY A N 1
ATOM 1305 C CA . GLY A 1 185 ? 11.337 -9.116 -4.847 1.00 46.16 185 GLY A CA 1
ATOM 1306 C C . GLY A 1 185 ? 12.380 -8.884 -3.733 1.00 46.16 185 GLY A C 1
ATOM 1307 O O . GLY A 1 185 ? 12.019 -8.686 -2.573 1.00 46.16 185 GLY A O 1
ATOM 1308 N N . ALA A 1 186 ? 13.673 -8.855 -4.071 1.00 41.16 186 ALA A N 1
ATOM 1309 C CA . ALA A 1 186 ? 14.752 -8.487 -3.162 1.00 41.16 186 ALA A CA 1
ATOM 1310 C C . ALA A 1 186 ? 14.847 -6.957 -3.021 1.00 41.16 186 ALA A C 1
ATOM 1312 O O . ALA A 1 186 ? 15.678 -6.304 -3.649 1.00 41.16 186 ALA A O 1
ATOM 1313 N N . GLU A 1 187 ? 14.001 -6.365 -2.180 1.00 47.97 187 GLU A N 1
ATOM 1314 C CA . GLU A 1 187 ? 14.234 -4.994 -1.718 1.00 47.97 187 GLU A CA 1
ATOM 1315 C C . GLU A 1 187 ? 15.477 -5.000 -0.807 1.00 47.97 187 GLU A C 1
ATOM 1317 O O . GLU A 1 187 ? 15.442 -5.524 0.311 1.00 47.97 187 GLU A O 1
ATOM 1322 N N . ARG A 1 188 ? 16.611 -4.474 -1.295 1.00 33.03 188 ARG A N 1
ATOM 1323 C CA . ARG A 1 188 ? 17.839 -4.340 -0.496 1.00 33.03 188 ARG A CA 1
ATOM 1324 C C . ARG A 1 188 ? 17.559 -3.426 0.699 1.00 33.03 188 ARG A C 1
ATOM 1326 O O . ARG A 1 188 ? 17.402 -2.222 0.532 1.00 33.03 188 ARG A O 1
ATOM 1333 N N . LYS A 1 189 ? 17.535 -4.003 1.903 1.00 30.98 189 LYS A N 1
ATOM 1334 C CA . LYS A 1 189 ? 17.685 -3.242 3.147 1.00 30.98 189 LYS A CA 1
ATOM 1335 C C . LYS A 1 189 ? 19.074 -2.599 3.145 1.00 30.98 189 LYS A C 1
ATOM 1337 O O . LYS A 1 189 ? 20.063 -3.324 3.038 1.00 30.98 189 LYS A O 1
ATOM 1342 N N . GLN A 1 190 ? 19.136 -1.281 3.271 1.00 29.62 190 GLN A N 1
ATOM 1343 C CA . GLN A 1 190 ? 20.262 -0.613 3.920 1.00 29.62 190 GLN A CA 1
ATOM 1344 C C . GLN A 1 190 ? 19.744 -0.027 5.226 1.00 29.62 190 GLN A C 1
ATOM 1346 O O . GLN A 1 190 ? 18.604 0.489 5.204 1.00 29.62 190 GLN A O 1
#

Foldseek 3Di:
DDKDKDADDDDDDDDDDDADLDQEEDDDDDDDDDDPDDDPFDWAEQAAAALHDADVVHPLNFGYHYDHFPDKDFTATGNPRDTPQKIKHKPDGKDKYQAQFQQQEDCVQCPPNRGNSRRSMDIHDPDGDTHMYIYPDDNRDMDMDDDDAFGEDQDWDKDKDWYDYRPDIDIDIFRRYHHPGRPHSPRDDD